Protein AF-J7Q5D9-F1 (afdb_monomer_lite)

Sequence (307 aa):
MQNIAILNLPGPEFLNVFGLVVILVLAAAYLCIRLADRTDRRPPPPVPQNPDAMEVAFLQGGVNQIIRTLIYDLAQRGFVVLAAEDHVIPTEKLPEPGELNALETRLLEAVQAKPKAHALFEDRGLRRWLLERLAPLRAKLAAEALIKPKSVKIWRRRAQIGGTMVIVGLALAKIYVEWTAGAENVAYLIFLTAASVASLFALAYVLTRTHASRRGHAYLDAMRLAYGGRLKEAVGHIGSPGPEARAFRGAALFLIGLYGFAPLKGTTEAMFAEAFSRGSGSDGADCGTSCGGSCGDGGASDGGVRD

Foldseek 3Di:
DPPPVLLVDPPVVNVVVLVVLLVVLLVVLLVLLVVLQPLVVDAFDDQDPQDDLQLLLCQFQRPLSNLLLLLVLCVVVQQWDQDPPQFIAGDPDDDDVPNDDPLSVVSSVVSNVRDRSLVSVVPPPNSVVVCVVCVVSVVVCVVSSFFRDVSSVVSLVVSLVVSLCSSVVSLVSSVVVCVVVVDDPSVVSVVVSVVSSVVSVVSSCVSPSRGTGPSNVSNLVSNCVVCVVVLVVLLVCCPPPDPVVVVCSSVVSSCCSRVNCPSVCPPPCNVSVVSSVCSVDVDDDDDDDDDDDDPPPDDDDDDDDDD

Secondary structure (DSSP, 8-state):
----GGGGS-HHHHHHHHHHHHHHHHHHHHHHHHHH--GGGSPPPPPPSS--HHHHHHHHHHHHHHHHHHHHHHHHTTSEEE-GGGBEEE-S-PPPTTTS-HHHHHHHHHHTT--BTTHHHH-HHHHHHHHHHTHHHHHHHHHTT-BPPHHHHHHHHHHHHHHHHHHHHHHHHHHHHHHHHT-S-HHHHHHHHHHHHHHHHHHHHHHHH-SB-HHHHHHHHHHHHHHHHHHHHHHHHTT--SHHHHHTHHHHHHHHHHHTTGGGTTSTTHHHHHHHHHTTS----S---------------------

Structure (mmCIF, N/CA/C/O backbone):
data_AF-J7Q5D9-F1
#
_entry.id   AF-J7Q5D9-F1
#
loop_
_atom_site.group_PDB
_atom_site.id
_atom_site.type_symbol
_atom_site.label_atom_id
_atom_site.label_alt_id
_atom_site.label_comp_id
_atom_site.label_asym_id
_atom_site.label_entity_id
_atom_site.label_seq_id
_atom_site.pdbx_PDB_ins_code
_atom_site.Cartn_x
_atom_site.Cartn_y
_atom_site.Cartn_z
_atom_site.occupancy
_atom_site.B_iso_or_equiv
_atom_site.auth_seq_id
_atom_site.auth_comp_id
_atom_site.auth_asym_id
_atom_site.auth_atom_id
_atom_site.pdbx_PDB_model_num
ATOM 1 N N . MET A 1 1 ? 34.455 2.629 -34.149 1.00 56.81 1 MET A N 1
ATOM 2 C CA . MET A 1 1 ? 33.354 2.191 -33.263 1.00 56.81 1 MET A CA 1
ATOM 3 C C . MET A 1 1 ? 32.805 0.901 -33.843 1.00 56.81 1 MET A C 1
ATOM 5 O O . MET A 1 1 ? 32.545 0.877 -35.037 1.00 56.81 1 MET A O 1
ATOM 9 N N . GLN A 1 2 ? 32.746 -0.189 -33.073 1.00 60.78 2 GLN A N 1
ATOM 10 C CA . GLN A 1 2 ? 32.178 -1.446 -33.573 1.00 60.78 2 GLN A CA 1
ATOM 11 C C . GLN A 1 2 ? 30.705 -1.212 -33.930 1.00 60.78 2 GLN A C 1
ATOM 13 O O . GLN A 1 2 ? 29.958 -0.674 -33.114 1.00 60.78 2 GLN A O 1
ATOM 18 N N . ASN A 1 3 ? 30.311 -1.581 -35.150 1.00 72.12 3 ASN A N 1
ATOM 19 C CA . ASN A 1 3 ? 28.925 -1.514 -35.602 1.00 72.12 3 ASN A CA 1
ATOM 20 C C . ASN A 1 3 ? 28.092 -2.483 -34.760 1.00 72.12 3 ASN A C 1
ATOM 22 O O . ASN A 1 3 ? 28.084 -3.687 -35.015 1.00 72.12 3 ASN A O 1
ATOM 26 N N . ILE A 1 4 ? 27.411 -1.976 -33.734 1.00 84.06 4 ILE A N 1
ATOM 27 C CA . ILE A 1 4 ? 26.447 -2.777 -32.984 1.00 84.06 4 ILE A CA 1
ATOM 28 C C . ILE A 1 4 ? 25.251 -2.980 -33.917 1.00 84.06 4 ILE A C 1
ATOM 30 O O . ILE A 1 4 ? 24.453 -2.065 -34.107 1.00 84.06 4 ILE A O 1
ATOM 34 N N . ALA A 1 5 ? 25.144 -4.169 -34.519 1.00 87.50 5 ALA A N 1
ATOM 35 C CA . ALA A 1 5 ? 24.165 -4.480 -35.567 1.00 87.50 5 ALA A CA 1
ATOM 36 C C . ALA A 1 5 ? 22.720 -4.097 -35.193 1.00 87.50 5 ALA A C 1
ATOM 38 O O . ALA A 1 5 ? 21.956 -3.651 -36.042 1.00 87.50 5 ALA A O 1
ATOM 39 N N . ILE A 1 6 ? 22.379 -4.183 -33.903 1.00 86.88 6 ILE A N 1
ATOM 40 C CA . ILE A 1 6 ? 21.060 -3.840 -33.356 1.00 86.88 6 ILE A CA 1
ATOM 41 C C . ILE A 1 6 ? 20.681 -2.358 -33.530 1.00 86.88 6 ILE A C 1
ATOM 43 O O . ILE A 1 6 ? 19.503 -2.040 -33.647 1.00 86.88 6 ILE A O 1
ATOM 47 N N . LEU A 1 7 ? 21.657 -1.441 -33.556 1.00 87.62 7 LEU A N 1
ATOM 48 C CA . LEU A 1 7 ? 21.403 0.001 -33.669 1.00 87.62 7 LEU A CA 1
ATOM 49 C C . LEU A 1 7 ? 21.161 0.431 -35.122 1.00 87.62 7 LEU A C 1
ATOM 51 O O . LEU A 1 7 ? 20.481 1.431 -35.359 1.00 87.62 7 LEU A O 1
ATOM 55 N N . ASN A 1 8 ? 21.642 -0.363 -36.082 1.00 87.62 8 ASN A N 1
ATOM 56 C CA . ASN A 1 8 ? 21.512 -0.111 -37.518 1.00 87.62 8 ASN A CA 1
ATOM 57 C C . ASN A 1 8 ? 20.232 -0.707 -38.126 1.00 87.62 8 ASN A C 1
ATOM 59 O O . ASN A 1 8 ? 20.009 -0.567 -39.325 1.00 87.62 8 ASN A O 1
ATOM 63 N N . LEU A 1 9 ? 19.392 -1.362 -37.318 1.00 90.44 9 LEU A N 1
ATOM 64 C CA . LEU A 1 9 ? 18.110 -1.891 -37.775 1.00 90.44 9 LEU A CA 1
ATOM 65 C C . LEU A 1 9 ? 17.178 -0.759 -38.248 1.00 90.44 9 LEU A C 1
ATOM 67 O O . LEU A 1 9 ? 17.178 0.326 -37.640 1.00 90.44 9 LEU A O 1
ATOM 71 N N . PRO A 1 10 ? 16.353 -1.002 -39.284 1.00 89.00 10 PRO A N 1
ATOM 72 C CA . PRO A 1 10 ? 15.320 -0.063 -39.700 1.00 89.00 10 PRO A CA 1
ATOM 73 C C . PRO A 1 10 ? 14.324 0.178 -38.557 1.00 89.00 10 PRO A C 1
ATOM 75 O O . PRO A 1 10 ? 14.129 -0.676 -37.690 1.00 89.00 10 PRO A O 1
ATOM 78 N N . GLY A 1 11 ? 13.688 1.353 -38.554 1.00 87.69 11 GLY A N 1
ATOM 79 C CA . GLY A 1 11 ? 12.840 1.827 -37.451 1.00 87.69 11 GLY A CA 1
ATOM 80 C C . GLY A 1 11 ? 11.861 0.779 -36.894 1.00 87.69 11 GLY A C 1
ATOM 81 O O . GLY A 1 11 ? 11.919 0.499 -35.698 1.00 87.69 11 GLY A O 1
ATOM 82 N N . PRO A 1 12 ? 11.013 0.134 -37.722 1.00 91.31 12 PRO A N 1
ATOM 83 C CA . PRO A 1 12 ? 10.059 -0.873 -37.246 1.00 91.31 12 PRO A CA 1
ATOM 84 C C . PRO A 1 12 ? 10.711 -2.099 -36.591 1.00 91.31 12 PRO A C 1
ATOM 86 O O . PRO A 1 12 ? 10.238 -2.583 -35.564 1.00 91.31 12 PRO A O 1
ATOM 89 N N . GLU A 1 13 ? 11.818 -2.591 -37.148 1.00 94.00 13 GLU A N 1
ATOM 90 C CA . GLU A 1 13 ? 12.540 -3.737 -36.588 1.00 94.00 13 GLU A CA 1
ATOM 91 C C . GLU A 1 13 ? 13.202 -3.375 -35.258 1.00 94.00 13 GLU A C 1
ATOM 93 O O . GLU A 1 13 ? 13.097 -4.130 -34.289 1.00 94.00 13 GLU A O 1
ATOM 98 N N . PHE A 1 14 ? 13.810 -2.187 -35.172 1.00 93.44 14 PHE A N 1
ATOM 99 C CA . PHE A 1 14 ? 14.349 -1.676 -33.915 1.00 93.44 14 PHE A CA 1
ATOM 100 C C . PHE A 1 14 ? 13.259 -1.558 -32.845 1.00 93.44 14 PHE A C 1
ATOM 102 O O . PHE A 1 14 ? 13.485 -1.941 -31.701 1.00 93.44 14 PHE A O 1
ATOM 109 N N . LEU A 1 15 ? 12.069 -1.069 -33.202 1.00 93.75 15 LEU A N 1
ATOM 110 C CA . LEU A 1 15 ? 10.949 -0.940 -32.270 1.00 93.75 15 LEU A CA 1
ATOM 111 C C . LEU A 1 15 ? 10.487 -2.293 -31.717 1.00 93.75 15 LEU A C 1
ATOM 113 O O . LEU A 1 15 ? 10.214 -2.388 -30.521 1.00 93.75 15 LEU A O 1
ATOM 117 N N . ASN A 1 16 ? 10.459 -3.345 -32.539 1.00 95.44 16 ASN A N 1
ATOM 118 C CA . ASN A 1 16 ? 10.154 -4.702 -32.071 1.00 95.44 16 ASN A CA 1
ATOM 119 C C . ASN A 1 16 ? 11.192 -5.190 -31.054 1.00 95.44 16 ASN A C 1
ATOM 121 O O . ASN A 1 16 ? 10.843 -5.725 -30.000 1.00 95.44 16 ASN A O 1
ATOM 125 N N . VAL A 1 17 ? 12.474 -4.960 -31.343 1.00 96.19 17 VAL A N 1
ATOM 126 C CA . VAL A 1 17 ? 13.574 -5.314 -30.442 1.00 96.19 17 VAL A CA 1
ATOM 127 C C . VAL A 1 17 ? 13.515 -4.499 -29.147 1.00 96.19 17 VAL A C 1
ATOM 129 O O . VAL A 1 17 ? 13.640 -5.060 -28.060 1.00 96.19 17 VAL A O 1
ATOM 132 N N . PHE A 1 18 ? 13.262 -3.195 -29.238 1.00 96.25 18 PHE A N 1
ATOM 133 C CA . PHE A 1 18 ? 13.082 -2.314 -28.088 1.00 96.25 18 PHE A CA 1
ATOM 134 C C . PHE A 1 18 ? 11.901 -2.763 -27.220 1.00 96.25 18 PHE A C 1
ATOM 136 O O . PHE A 1 18 ? 12.048 -2.898 -26.007 1.00 96.25 18 PHE A O 1
ATOM 143 N N . GLY A 1 19 ? 10.756 -3.072 -27.833 1.00 97.50 19 GLY A N 1
ATOM 144 C CA . GLY A 1 19 ? 9.583 -3.606 -27.144 1.00 97.50 19 GLY A CA 1
ATOM 145 C C . GLY A 1 19 ? 9.883 -4.917 -26.416 1.00 97.50 19 GLY A C 1
ATOM 146 O O . GLY A 1 19 ? 9.534 -5.062 -25.244 1.00 97.50 19 GLY A O 1
ATOM 147 N N . LEU A 1 20 ? 10.607 -5.841 -27.057 1.00 98.00 20 LEU A N 1
ATOM 148 C CA . LEU A 1 20 ? 11.058 -7.079 -26.419 1.00 98.00 20 LEU A CA 1
ATOM 149 C C . LEU A 1 20 ? 11.969 -6.798 -25.215 1.00 98.00 20 LEU A C 1
ATOM 151 O O . LEU A 1 20 ? 11.773 -7.385 -24.151 1.00 98.00 20 LEU A O 1
ATOM 155 N N . VAL A 1 21 ? 12.925 -5.873 -25.344 1.00 98.12 21 VAL A N 1
ATOM 156 C CA . VAL A 1 21 ? 13.798 -5.457 -24.234 1.00 98.12 21 VAL A CA 1
ATOM 157 C C . VAL A 1 21 ? 12.978 -4.877 -23.083 1.00 98.12 21 VAL A C 1
ATOM 159 O O . VAL A 1 21 ? 13.200 -5.257 -21.935 1.00 98.12 21 VAL A O 1
ATOM 162 N N . VAL A 1 22 ? 11.995 -4.016 -23.360 1.00 98.25 22 VAL A N 1
ATOM 163 C CA . VAL A 1 22 ? 11.094 -3.463 -22.336 1.00 98.25 22 VAL A CA 1
ATOM 164 C C . VAL A 1 22 ? 10.330 -4.580 -21.623 1.00 98.25 22 VAL A C 1
ATOM 166 O O . VAL A 1 22 ? 10.314 -4.607 -20.392 1.00 98.25 22 VAL A O 1
ATOM 169 N N . ILE A 1 23 ? 9.753 -5.536 -22.358 1.00 98.44 23 ILE A N 1
ATOM 170 C CA . ILE A 1 23 ? 9.045 -6.689 -21.776 1.00 98.44 23 ILE A CA 1
ATOM 171 C C . ILE A 1 23 ? 9.979 -7.492 -20.864 1.00 98.44 23 ILE A C 1
ATOM 173 O O . ILE A 1 23 ? 9.608 -7.809 -19.732 1.00 98.44 23 ILE A O 1
ATOM 177 N N . LEU A 1 24 ? 11.202 -7.781 -21.315 1.00 98.44 24 LEU A N 1
ATOM 178 C CA . LEU A 1 24 ? 12.195 -8.509 -20.523 1.00 98.44 24 LEU A CA 1
ATOM 179 C C . LEU A 1 24 ? 12.605 -7.736 -19.263 1.00 98.44 24 LEU A C 1
ATOM 181 O O . LEU A 1 24 ? 12.701 -8.332 -18.191 1.00 98.44 24 LEU A O 1
ATOM 185 N N . VAL A 1 25 ? 12.790 -6.416 -19.355 1.00 98.44 25 VAL A N 1
ATOM 186 C CA . VAL A 1 25 ? 13.099 -5.553 -18.203 1.00 98.44 25 VAL A CA 1
ATOM 187 C C . VAL A 1 25 ? 11.949 -5.551 -17.195 1.00 98.44 25 VAL A C 1
ATOM 189 O O . VAL A 1 25 ? 12.190 -5.707 -15.997 1.00 98.44 25 VAL A O 1
ATOM 192 N N . LEU A 1 26 ? 10.700 -5.423 -17.652 1.00 98.31 26 LEU A N 1
ATOM 193 C CA . LEU A 1 26 ? 9.520 -5.470 -16.786 1.00 98.31 26 LEU A CA 1
ATOM 194 C C . LEU A 1 26 ? 9.365 -6.846 -16.121 1.00 98.31 26 LEU A C 1
ATOM 196 O O . LEU A 1 26 ? 9.136 -6.917 -14.911 1.00 98.31 26 LEU A O 1
ATOM 200 N N . ALA A 1 27 ? 9.549 -7.933 -16.874 1.00 98.12 27 ALA A N 1
ATOM 201 C CA . ALA A 1 27 ? 9.495 -9.299 -16.359 1.00 98.12 27 ALA A CA 1
ATOM 202 C C . ALA A 1 27 ? 10.606 -9.569 -15.331 1.00 98.12 27 ALA A C 1
ATOM 204 O O . ALA A 1 27 ? 10.341 -10.124 -14.262 1.00 98.12 27 ALA A O 1
ATOM 205 N N . ALA A 1 28 ? 11.834 -9.119 -15.604 1.00 97.81 28 ALA A N 1
ATOM 206 C CA . ALA A 1 28 ? 12.953 -9.220 -14.675 1.00 97.81 28 ALA A CA 1
ATOM 207 C C . ALA A 1 28 ? 12.700 -8.398 -13.404 1.00 97.81 28 ALA A C 1
ATOM 209 O O . ALA A 1 28 ? 12.876 -8.912 -12.301 1.00 97.81 28 ALA A O 1
ATOM 210 N N . ALA A 1 29 ? 12.217 -7.157 -13.525 1.00 97.06 29 ALA A N 1
ATOM 211 C CA . ALA A 1 29 ? 11.867 -6.323 -12.378 1.00 97.06 29 ALA A CA 1
ATOM 212 C C . ALA A 1 29 ? 10.766 -6.969 -11.522 1.00 97.06 29 ALA A C 1
ATOM 214 O O . ALA A 1 29 ? 10.905 -7.049 -10.297 1.00 97.06 29 ALA A O 1
ATOM 215 N N . TYR A 1 30 ? 9.713 -7.488 -12.161 1.00 96.44 30 TYR A N 1
ATOM 216 C CA . TYR A 1 30 ? 8.657 -8.252 -11.502 1.00 96.44 30 TYR A CA 1
ATOM 217 C C . TYR A 1 30 ? 9.236 -9.448 -10.742 1.00 96.44 30 TYR A C 1
ATOM 219 O O . TYR A 1 30 ? 8.984 -9.589 -9.544 1.00 96.44 30 TYR A O 1
ATOM 227 N N . LEU A 1 31 ? 10.049 -10.276 -11.405 1.00 96.25 31 LEU A N 1
ATOM 228 C CA . LEU A 1 31 ? 10.626 -11.484 -10.824 1.00 96.25 31 LEU A CA 1
ATOM 229 C C . LEU A 1 31 ? 11.591 -11.158 -9.677 1.00 96.25 31 LEU A C 1
ATOM 231 O O . LEU A 1 31 ? 11.502 -11.773 -8.618 1.00 96.25 31 LEU A O 1
ATOM 235 N N . CYS A 1 32 ? 12.459 -10.157 -9.823 1.00 95.56 32 CYS A N 1
ATOM 236 C CA . CYS A 1 32 ? 13.372 -9.724 -8.766 1.00 95.56 32 CYS A CA 1
ATOM 237 C C . CYS A 1 32 ? 12.618 -9.240 -7.520 1.00 95.56 32 CYS A C 1
ATOM 239 O O . CYS A 1 32 ? 12.953 -9.646 -6.407 1.00 95.56 32 CYS A O 1
ATOM 241 N N . ILE A 1 33 ? 11.575 -8.418 -7.684 1.00 93.31 33 ILE A N 1
ATOM 242 C CA . ILE A 1 33 ? 10.748 -7.945 -6.561 1.00 93.31 33 ILE A CA 1
ATOM 243 C C . ILE A 1 33 ? 9.983 -9.122 -5.930 1.00 93.31 33 ILE A C 1
ATOM 245 O O . ILE A 1 33 ? 9.929 -9.243 -4.706 1.00 93.31 33 ILE A O 1
ATOM 249 N N . ARG A 1 34 ? 9.443 -10.023 -6.761 1.00 91.75 34 ARG A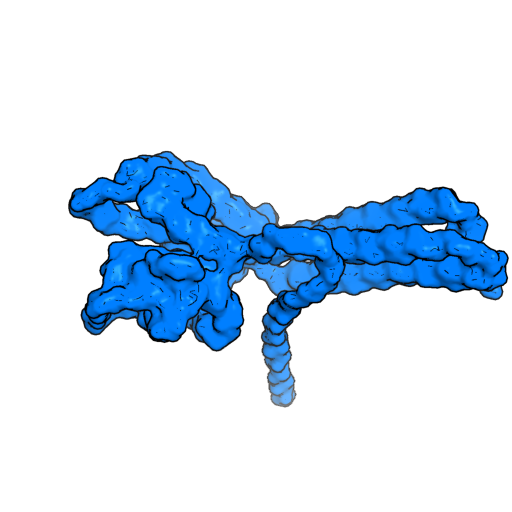 N 1
ATOM 250 C CA . ARG A 1 34 ? 8.721 -11.246 -6.370 1.00 91.75 34 ARG A CA 1
ATOM 251 C C . ARG A 1 34 ? 9.601 -12.220 -5.587 1.00 91.75 34 ARG A C 1
ATOM 253 O O . ARG A 1 34 ? 9.111 -12.801 -4.628 1.00 91.75 34 ARG A O 1
ATOM 260 N N . LEU A 1 35 ? 10.853 -12.422 -5.990 1.00 92.62 35 LEU A N 1
ATOM 261 C CA . LEU A 1 35 ? 11.794 -13.353 -5.356 1.00 92.62 35 LEU A CA 1
ATOM 262 C C . LEU A 1 35 ? 12.501 -12.754 -4.134 1.00 92.62 35 LEU A C 1
ATOM 264 O O . LEU A 1 35 ? 13.026 -13.501 -3.303 1.00 92.62 35 LEU A O 1
ATOM 268 N N . ALA A 1 36 ? 12.526 -11.424 -4.012 1.00 92.69 36 ALA A N 1
ATOM 269 C CA . ALA A 1 36 ? 13.036 -10.741 -2.826 1.00 92.69 36 ALA A CA 1
ATOM 270 C C . ALA A 1 36 ? 12.137 -10.957 -1.597 1.00 92.69 36 ALA A C 1
ATOM 272 O O . ALA A 1 36 ? 12.634 -10.941 -0.468 1.00 92.69 36 ALA A O 1
ATOM 273 N N . ASP A 1 37 ? 10.837 -11.185 -1.804 1.00 91.31 37 ASP A N 1
ATOM 274 C CA . ASP A 1 37 ? 9.901 -11.568 -0.748 1.00 91.31 37 ASP A CA 1
ATOM 275 C C . ASP A 1 37 ? 9.848 -13.097 -0.604 1.00 91.31 37 ASP A C 1
ATOM 277 O O . ASP A 1 37 ? 9.067 -13.773 -1.267 1.00 91.31 37 ASP A O 1
ATOM 281 N N . ARG A 1 38 ? 10.706 -13.644 0.267 1.00 90.31 38 ARG A N 1
ATOM 282 C CA . ARG A 1 38 ? 10.775 -15.087 0.585 1.00 90.31 38 ARG A CA 1
ATOM 283 C C . ARG A 1 38 ? 9.914 -15.487 1.787 1.00 90.31 38 ARG A C 1
ATOM 285 O O . ARG A 1 38 ? 10.145 -16.539 2.385 1.00 90.31 38 ARG A O 1
ATOM 292 N N . THR A 1 39 ? 8.987 -14.626 2.208 1.00 90.00 39 THR A N 1
ATOM 293 C CA . THR A 1 39 ? 8.159 -14.879 3.400 1.00 90.00 39 THR A CA 1
ATOM 294 C C . THR A 1 39 ? 7.145 -16.006 3.192 1.00 90.00 39 THR A C 1
ATOM 296 O O . THR A 1 39 ? 6.712 -16.615 4.165 1.00 90.00 39 THR A O 1
ATOM 299 N N . ASP A 1 40 ? 6.843 -16.346 1.938 1.00 88.12 40 ASP A N 1
ATOM 300 C CA . ASP A 1 40 ? 5.958 -17.443 1.526 1.00 88.12 40 ASP A CA 1
ATOM 301 C C . ASP A 1 40 ? 6.494 -18.850 1.838 1.00 88.12 40 ASP A C 1
ATOM 303 O O . ASP A 1 40 ? 5.733 -19.812 1.828 1.00 88.12 40 ASP A O 1
ATOM 307 N N . ARG A 1 41 ? 7.782 -18.991 2.169 1.00 88.88 41 ARG A N 1
ATOM 308 C CA . ARG A 1 41 ? 8.389 -20.291 2.511 1.00 88.88 41 ARG A CA 1
ATOM 309 C C . ARG A 1 41 ? 7.945 -20.857 3.859 1.00 88.88 41 ARG A C 1
ATOM 311 O O . ARG A 1 41 ? 8.269 -22.000 4.166 1.00 88.88 41 ARG A O 1
ATOM 318 N N . ARG A 1 42 ? 7.278 -20.057 4.694 1.00 89.75 42 ARG A N 1
ATOM 319 C CA . ARG A 1 42 ? 6.750 -20.486 5.993 1.00 89.75 42 ARG A CA 1
ATOM 320 C C . ARG A 1 42 ? 5.225 -20.468 5.941 1.00 89.75 42 ARG A C 1
ATOM 322 O O . ARG A 1 42 ? 4.674 -19.500 5.415 1.00 89.75 42 ARG A O 1
ATOM 329 N N . PRO A 1 43 ? 4.540 -21.466 6.526 1.00 91.94 43 PRO A N 1
ATOM 330 C CA . PRO A 1 43 ? 3.088 -21.431 6.612 1.00 91.94 43 PRO A CA 1
ATOM 331 C C . PRO A 1 43 ? 2.627 -20.173 7.371 1.00 91.94 43 PRO A C 1
ATOM 333 O O . PRO A 1 43 ? 3.346 -19.681 8.260 1.00 91.94 43 PRO A O 1
ATOM 336 N N . PRO A 1 44 ? 1.461 -19.606 7.019 1.00 91.75 44 PRO A N 1
ATOM 337 C CA . PRO A 1 44 ? 0.893 -18.498 7.775 1.00 91.75 44 PRO A CA 1
ATOM 338 C C . PRO A 1 44 ? 0.689 -18.922 9.240 1.00 91.75 44 PRO A C 1
ATOM 340 O O . PRO A 1 44 ? 0.442 -20.101 9.505 1.00 91.75 44 PRO A O 1
ATOM 343 N N . PRO A 1 45 ? 0.858 -18.002 10.206 1.00 92.88 45 PRO A N 1
ATOM 344 C CA . PRO A 1 45 ? 0.552 -18.302 11.599 1.00 92.88 45 PRO A CA 1
ATOM 345 C C . PRO A 1 45 ? -0.937 -18.664 11.757 1.00 92.88 45 PRO A C 1
ATOM 347 O O . PRO A 1 45 ? -1.760 -18.243 10.936 1.00 92.88 45 PRO A O 1
ATOM 350 N N . PRO A 1 46 ? -1.293 -19.453 12.787 1.00 94.38 46 PRO A N 1
ATOM 351 C CA . PRO A 1 46 ? -2.684 -19.788 13.057 1.00 94.38 46 PRO A CA 1
ATOM 352 C C . PRO A 1 46 ? -3.489 -18.520 13.353 1.00 94.38 46 PRO A C 1
ATOM 354 O O . PRO A 1 46 ? -2.980 -17.569 13.945 1.00 94.38 46 PRO A O 1
ATOM 357 N N . VAL A 1 47 ? -4.757 -18.517 12.945 1.00 93.88 47 VAL A N 1
ATOM 358 C CA . VAL A 1 47 ? -5.666 -17.398 13.206 1.00 93.88 47 VAL A CA 1
ATOM 359 C C . VAL A 1 47 ? -5.920 -17.310 14.719 1.00 93.88 47 VAL A C 1
ATOM 361 O O . VAL A 1 47 ? -6.420 -18.280 15.295 1.00 93.88 47 VAL A O 1
ATOM 364 N N . PRO A 1 48 ? -5.584 -16.190 15.387 1.00 91.81 48 PRO A N 1
ATOM 365 C CA . PRO A 1 48 ? -5.837 -16.033 16.815 1.00 91.81 48 PRO A CA 1
ATOM 366 C C . PRO A 1 48 ? -7.341 -15.956 17.065 1.00 91.81 48 PRO A C 1
ATOM 368 O O . PRO A 1 48 ? -8.058 -15.401 16.239 1.00 91.81 48 PRO A O 1
ATOM 371 N N . GLN A 1 49 ? -7.812 -16.456 18.212 1.00 88.38 49 GLN A N 1
ATOM 372 C CA . GLN A 1 49 ? -9.231 -16.383 18.605 1.00 88.38 49 GLN A CA 1
ATOM 373 C C . GLN A 1 49 ? -9.698 -14.951 18.910 1.00 88.38 49 GLN A C 1
ATOM 375 O O . GLN A 1 49 ? -10.864 -14.628 18.707 1.00 88.38 49 GLN A O 1
ATOM 380 N N . ASN A 1 50 ? -8.778 -14.104 19.380 1.00 88.25 50 ASN A N 1
ATOM 381 C CA . ASN A 1 50 ? -9.013 -12.697 19.694 1.00 88.25 50 ASN A CA 1
ATOM 382 C C . ASN A 1 50 ? -7.969 -11.845 18.958 1.00 88.25 50 ASN A C 1
ATOM 384 O O . ASN A 1 50 ? -6.923 -11.533 19.531 1.00 88.25 50 ASN A O 1
ATOM 388 N N . PRO A 1 51 ? -8.184 -11.547 17.665 1.00 88.75 51 PRO A N 1
ATOM 389 C CA . PRO A 1 51 ? -7.262 -10.729 16.895 1.00 88.75 51 PRO A CA 1
ATOM 390 C C . PRO A 1 51 ? -7.277 -9.283 17.398 1.00 88.75 51 PRO A C 1
ATOM 392 O O . PRO A 1 51 ? -8.337 -8.704 17.631 1.00 88.75 51 PRO A O 1
ATOM 395 N N . ASP A 1 52 ? -6.096 -8.684 17.514 1.00 92.38 52 ASP A N 1
ATOM 396 C CA . ASP A 1 52 ? -5.963 -7.255 17.789 1.00 92.38 52 ASP A CA 1
ATOM 397 C C . ASP A 1 52 ? -6.276 -6.451 16.515 1.00 92.38 52 ASP A C 1
ATOM 399 O O . ASP A 1 52 ? -5.615 -6.604 15.482 1.00 92.38 52 ASP A O 1
ATOM 403 N N . ALA A 1 53 ? -7.282 -5.576 16.580 1.00 92.19 53 ALA A N 1
ATOM 404 C CA . ALA A 1 53 ? -7.691 -4.732 15.460 1.00 92.19 53 ALA A CA 1
ATOM 405 C C . ALA A 1 53 ? -6.550 -3.831 14.952 1.00 92.19 53 ALA A C 1
ATOM 407 O O . ALA A 1 53 ? -6.444 -3.598 13.746 1.00 92.19 53 ALA A O 1
ATOM 408 N N . MET A 1 54 ? -5.660 -3.374 15.839 1.00 94.00 54 MET A N 1
ATOM 409 C CA . MET A 1 54 ? -4.530 -2.513 15.477 1.00 94.00 54 MET A CA 1
ATOM 410 C C . MET A 1 54 ? -3.467 -3.274 14.685 1.00 94.00 54 MET A C 1
ATOM 412 O O . MET A 1 54 ? -2.912 -2.743 13.720 1.00 94.00 54 MET A O 1
ATOM 416 N N . GLU A 1 55 ? -3.213 -4.533 15.050 1.00 95.00 55 GLU A N 1
ATOM 417 C CA . GLU A 1 55 ? -2.308 -5.428 14.325 1.00 95.00 55 GLU A CA 1
ATOM 418 C C . GLU A 1 55 ? -2.801 -5.652 12.889 1.00 95.00 55 GLU A C 1
ATOM 420 O O . GLU A 1 55 ? -2.053 -5.489 11.919 1.00 95.00 55 GLU A O 1
ATOM 425 N N . VAL A 1 56 ? -4.092 -5.954 12.757 1.00 95.25 56 VAL A N 1
ATOM 426 C CA . VAL A 1 56 ? -4.745 -6.246 11.478 1.00 95.25 56 VAL A CA 1
ATOM 427 C C . VAL A 1 56 ? -4.767 -4.998 10.593 1.00 95.25 56 VAL A C 1
ATOM 429 O O . VAL A 1 56 ? -4.344 -5.061 9.436 1.00 95.25 56 VAL A O 1
ATOM 432 N N . ALA A 1 57 ? -5.148 -3.844 11.155 1.00 94.75 57 ALA A N 1
ATOM 433 C CA . ALA A 1 57 ? -5.116 -2.560 10.462 1.00 94.75 57 ALA A CA 1
ATOM 434 C C . ALA A 1 57 ? -3.699 -2.224 9.965 1.00 94.75 57 ALA A C 1
ATOM 436 O O . ALA A 1 57 ? -3.506 -1.857 8.800 1.00 94.75 57 ALA A O 1
ATOM 437 N N . PHE A 1 58 ? -2.677 -2.414 10.808 1.00 95.69 58 PHE A N 1
ATOM 438 C CA . PHE A 1 58 ? -1.289 -2.158 10.423 1.00 95.69 58 PHE A CA 1
ATOM 439 C C . PHE A 1 58 ? -0.813 -3.061 9.279 1.00 95.69 58 PHE A C 1
ATOM 441 O O . PHE A 1 58 ? -0.088 -2.611 8.387 1.00 95.69 58 PHE A O 1
ATOM 448 N N . LEU A 1 59 ? -1.209 -4.335 9.273 1.00 94.75 59 LEU A N 1
ATOM 449 C CA . LEU A 1 59 ? -0.881 -5.250 8.181 1.00 94.75 59 LEU A CA 1
ATOM 450 C C . LEU A 1 59 ? -1.589 -4.859 6.881 1.00 94.75 59 LEU A C 1
ATOM 452 O O . LEU A 1 59 ? -0.955 -4.851 5.821 1.00 94.75 59 LEU A O 1
ATOM 456 N N . GLN A 1 60 ? -2.869 -4.490 6.959 1.00 93.94 60 GLN A N 1
ATOM 457 C CA . GLN A 1 60 ? -3.675 -4.147 5.792 1.00 93.94 60 GLN A CA 1
ATOM 458 C C . GLN A 1 60 ? -3.156 -2.887 5.078 1.00 93.94 60 GLN A C 1
ATOM 460 O O . GLN A 1 60 ? -2.992 -2.894 3.855 1.00 93.94 60 GLN A O 1
ATOM 465 N N . GLY A 1 61 ? -2.874 -1.810 5.816 1.00 92.00 61 GLY A N 1
ATOM 466 C CA . GLY A 1 61 ? -2.523 -0.517 5.212 1.00 92.00 61 GLY A CA 1
ATOM 467 C C . GLY A 1 61 ? -1.550 0.343 6.015 1.00 92.00 61 GLY A C 1
ATOM 468 O O . GLY A 1 61 ? -1.417 1.536 5.739 1.00 92.00 61 GLY A O 1
ATOM 469 N N . GLY A 1 62 ? -0.852 -0.240 6.991 1.00 94.69 62 GLY A N 1
ATOM 470 C CA . GLY A 1 62 ? 0.109 0.468 7.831 1.00 94.69 62 GLY A CA 1
ATOM 471 C C . GLY A 1 62 ? -0.550 1.552 8.682 1.00 94.69 62 GLY A C 1
ATOM 472 O O . GLY A 1 62 ? -1.669 1.407 9.168 1.00 94.69 62 GLY A O 1
ATOM 473 N N . VAL A 1 63 ? 0.156 2.669 8.845 1.00 95.50 63 VAL A N 1
ATOM 474 C CA . VAL A 1 63 ? -0.279 3.795 9.690 1.00 95.50 63 VAL A CA 1
ATOM 475 C C . VAL A 1 63 ? -1.571 4.427 9.184 1.00 95.50 63 VAL A C 1
ATOM 477 O O . VAL A 1 63 ? -2.426 4.779 9.986 1.00 95.50 63 VAL A O 1
ATOM 480 N N . ASN A 1 64 ? -1.753 4.532 7.865 1.00 94.19 64 ASN A N 1
ATOM 481 C CA . ASN A 1 64 ? -2.952 5.153 7.299 1.00 94.19 64 ASN A CA 1
ATOM 482 C C . ASN A 1 64 ? -4.210 4.369 7.684 1.00 94.19 64 ASN A C 1
ATOM 484 O O . ASN A 1 64 ? -5.238 4.958 8.002 1.00 94.19 64 ASN A O 1
ATOM 488 N N . GLN A 1 65 ? -4.121 3.039 7.696 1.00 94.25 65 GLN A N 1
ATOM 489 C CA . GLN A 1 65 ? -5.244 2.202 8.094 1.00 94.25 65 GLN A CA 1
ATOM 490 C C . GLN A 1 65 ? -5.491 2.236 9.604 1.00 94.25 65 GLN A C 1
ATOM 492 O O . GLN A 1 65 ? -6.643 2.196 10.027 1.00 94.25 65 GLN A O 1
ATOM 497 N N . ILE A 1 66 ? -4.443 2.392 10.414 1.00 95.56 66 ILE A N 1
ATOM 498 C CA . ILE A 1 66 ? -4.602 2.664 11.845 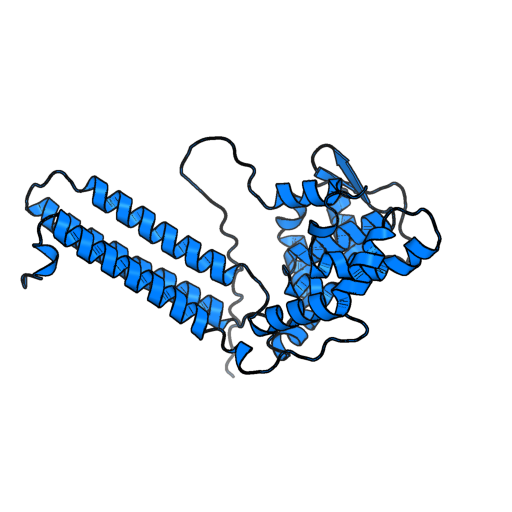1.00 95.56 66 ILE A CA 1
ATOM 499 C C . ILE A 1 66 ? -5.333 3.985 12.071 1.00 95.56 66 ILE A C 1
ATOM 501 O O . ILE A 1 66 ? -6.307 3.995 12.810 1.00 95.56 66 ILE A O 1
ATOM 505 N N . ILE A 1 67 ? -4.921 5.072 11.411 1.00 95.69 67 ILE A N 1
ATOM 506 C CA . ILE A 1 67 ? -5.590 6.377 11.536 1.00 95.69 67 ILE A CA 1
ATOM 507 C C . ILE A 1 67 ? -7.077 6.229 11.201 1.00 95.69 67 ILE A C 1
ATOM 509 O O . ILE A 1 67 ? -7.922 6.638 11.984 1.00 95.69 67 ILE A O 1
ATOM 513 N N . ARG A 1 68 ? -7.410 5.561 10.092 1.00 94.56 68 ARG A N 1
ATOM 514 C CA . ARG A 1 68 ? -8.803 5.272 9.708 1.00 94.56 68 ARG A CA 1
ATOM 515 C C . ARG A 1 68 ? -9.574 4.507 10.782 1.00 94.56 68 ARG A C 1
ATOM 517 O O . ARG A 1 68 ? -10.704 4.868 11.092 1.00 94.56 68 ARG A O 1
ATOM 524 N N . THR A 1 69 ? -8.956 3.468 11.337 1.00 93.94 69 THR A N 1
ATOM 525 C CA . THR A 1 69 ? -9.565 2.621 12.372 1.00 93.94 69 THR A CA 1
ATOM 526 C C . THR A 1 69 ? -9.804 3.419 13.654 1.00 93.94 69 THR A C 1
ATOM 528 O O . THR A 1 69 ? -10.892 3.356 14.210 1.00 93.94 69 THR A O 1
ATOM 531 N N . LEU A 1 70 ? -8.832 4.235 14.073 1.00 95.31 70 LEU A N 1
ATOM 532 C CA . LEU A 1 70 ? -8.933 5.085 15.259 1.00 95.31 70 LEU A CA 1
ATOM 533 C C . LEU A 1 70 ? -9.948 6.226 15.086 1.00 95.31 70 LEU A C 1
ATOM 535 O O . LEU A 1 70 ? -10.698 6.500 16.015 1.00 95.31 70 LEU A O 1
ATOM 539 N N . ILE A 1 71 ? -10.018 6.878 13.916 1.00 95.06 71 ILE A N 1
ATOM 540 C CA . ILE A 1 71 ? -11.042 7.908 13.655 1.00 95.06 71 ILE A CA 1
ATOM 541 C C . ILE A 1 71 ? -12.435 7.288 13.735 1.00 95.06 71 ILE A C 1
ATOM 543 O O . ILE A 1 71 ? -13.330 7.870 14.339 1.00 95.06 71 ILE A O 1
ATOM 547 N N . TYR A 1 72 ? -12.617 6.104 13.147 1.00 93.31 72 TYR A N 1
ATOM 548 C CA . TYR A 1 72 ? -13.894 5.407 13.225 1.00 93.31 72 TYR A CA 1
ATOM 549 C C . TYR A 1 72 ? -14.250 5.022 14.666 1.00 93.31 72 TYR A C 1
ATOM 551 O O . TYR A 1 72 ? -15.392 5.190 15.077 1.00 93.31 72 TYR A O 1
ATOM 559 N N . ASP A 1 73 ? -13.281 4.555 15.454 1.00 92.94 73 ASP A N 1
ATOM 560 C CA . ASP A 1 73 ? -13.485 4.263 16.876 1.00 92.94 73 ASP A CA 1
ATOM 561 C C . ASP A 1 73 ? -13.929 5.505 17.659 1.00 92.94 73 ASP A C 1
ATOM 563 O O . ASP A 1 73 ? -14.946 5.491 18.355 1.00 92.94 73 ASP A O 1
ATOM 567 N N . LEU A 1 74 ? -13.219 6.623 17.472 1.00 94.50 74 LEU A N 1
ATOM 568 C CA . LEU A 1 74 ? -13.580 7.912 18.059 1.00 94.50 74 LEU A CA 1
ATOM 569 C C . LEU A 1 74 ? -14.989 8.347 17.630 1.00 94.50 74 LEU A C 1
ATOM 571 O O . LEU A 1 74 ? -15.736 8.880 18.452 1.00 94.50 74 LEU A O 1
ATOM 575 N N . ALA A 1 75 ? -15.375 8.091 16.378 1.00 93.00 75 ALA A N 1
ATOM 576 C CA . ALA A 1 75 ? -16.702 8.425 15.873 1.00 93.00 75 ALA A CA 1
ATOM 577 C C . ALA A 1 75 ? -17.797 7.577 16.527 1.00 93.00 75 ALA A C 1
ATOM 579 O O . ALA A 1 75 ? -18.790 8.110 17.016 1.00 93.00 75 ALA A O 1
ATOM 580 N N . GLN A 1 76 ? -17.581 6.266 16.639 1.00 90.00 76 GLN A N 1
ATOM 581 C CA . GLN A 1 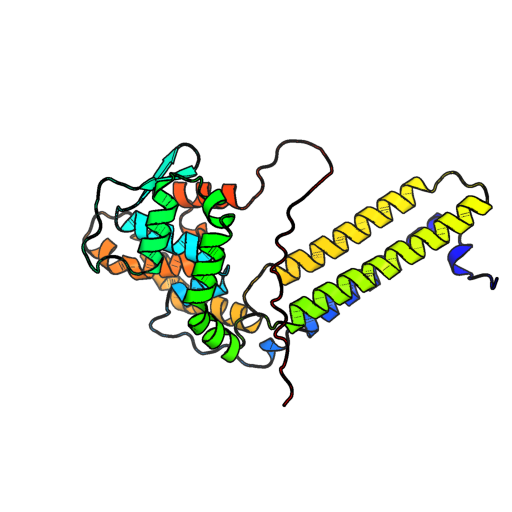76 ? -18.508 5.340 17.298 1.00 90.00 76 GLN A CA 1
ATOM 582 C C . GLN A 1 76 ? -18.673 5.622 18.799 1.00 90.00 76 GLN A C 1
ATOM 584 O O . GLN A 1 76 ? -19.720 5.337 19.390 1.00 90.00 76 GLN A O 1
ATOM 589 N N . ARG A 1 77 ? -17.647 6.190 19.442 1.00 91.12 77 ARG A N 1
ATOM 590 C CA . ARG A 1 77 ? -17.712 6.661 20.836 1.00 91.12 77 ARG A CA 1
ATOM 591 C C . ARG A 1 77 ? -18.299 8.072 20.972 1.00 91.12 77 ARG A C 1
ATOM 593 O O . ARG A 1 77 ? -18.504 8.522 22.104 1.00 91.12 77 ARG A O 1
ATOM 600 N N . GLY A 1 78 ? -18.596 8.728 19.850 1.00 93.31 78 GLY A N 1
ATOM 601 C CA . GLY A 1 78 ? -19.199 10.053 19.784 1.00 93.31 78 GLY A CA 1
ATOM 602 C C . GLY A 1 78 ? -18.249 11.176 20.183 1.00 93.31 78 GLY A C 1
ATOM 603 O O . GLY A 1 78 ? -18.721 12.128 20.782 1.00 93.31 78 GLY A O 1
ATOM 604 N N . PHE A 1 79 ? -16.942 11.037 19.921 1.00 96.00 79 PHE A N 1
ATOM 605 C CA . PHE A 1 79 ? -15.932 12.088 20.136 1.00 96.00 79 PHE A CA 1
ATOM 606 C C . PHE A 1 79 ? -15.647 12.917 18.891 1.00 96.00 79 PHE A C 1
ATOM 608 O O . PHE A 1 79 ? -15.205 14.063 18.980 1.00 96.00 79 PHE A O 1
ATOM 615 N N . VAL A 1 80 ? -15.855 12.320 17.722 1.00 96.44 80 VAL A N 1
ATOM 616 C CA . VAL A 1 80 ? -15.696 12.988 16.436 1.00 96.44 80 VAL A CA 1
ATOM 617 C C . VAL A 1 80 ? -16.910 12.694 15.575 1.00 96.44 80 VAL A C 1
ATOM 619 O O . VAL A 1 80 ? -17.525 11.636 15.683 1.00 96.44 80 VAL A O 1
ATOM 622 N N . VAL A 1 81 ? -17.252 13.628 14.705 1.00 95.44 81 VAL A N 1
ATOM 623 C CA . VAL A 1 81 ? -18.267 13.433 13.677 1.00 95.44 81 VAL A CA 1
ATOM 624 C C . VAL A 1 81 ? -17.687 13.856 12.339 1.00 95.44 81 VAL A C 1
ATOM 626 O O . VAL A 1 81 ? -16.828 14.739 12.255 1.00 95.44 81 VAL A O 1
ATOM 629 N N . LEU A 1 82 ? -18.122 13.175 11.288 1.00 93.50 82 LEU A N 1
ATOM 630 C CA . LEU A 1 82 ? -17.783 13.540 9.929 1.00 93.50 82 LEU A CA 1
ATOM 631 C C . LEU A 1 82 ? -18.756 14.635 9.476 1.00 93.50 82 LEU A C 1
ATOM 633 O O . LEU A 1 82 ? -19.966 14.420 9.426 1.00 93.50 82 LEU A O 1
ATOM 637 N N . ALA A 1 83 ? -18.229 15.826 9.226 1.00 93.00 83 ALA A N 1
ATOM 638 C CA . ALA A 1 83 ? -18.982 16.963 8.721 1.00 93.00 83 ALA A CA 1
ATOM 639 C C . ALA A 1 83 ? -19.012 16.967 7.184 1.00 93.00 83 ALA A C 1
ATOM 641 O O . ALA A 1 83 ? -18.424 16.107 6.524 1.00 93.00 83 ALA A O 1
ATOM 642 N N . ALA A 1 84 ? -19.688 17.965 6.610 1.00 88.00 84 ALA A N 1
ATOM 643 C CA . ALA A 1 84 ? -19.655 18.211 5.173 1.00 88.00 84 ALA A CA 1
ATOM 644 C C . ALA A 1 84 ? -18.210 18.377 4.658 1.00 88.00 84 ALA A C 1
ATOM 646 O O . ALA A 1 84 ? -17.306 18.764 5.401 1.00 88.00 84 ALA A O 1
ATOM 647 N N . GLU A 1 85 ? -18.010 18.086 3.370 1.00 87.38 85 GLU A N 1
ATOM 648 C CA . GLU A 1 85 ? -16.707 18.182 2.691 1.00 87.38 85 GLU A CA 1
ATOM 649 C C . GLU A 1 85 ? -15.584 17.331 3.320 1.00 87.38 85 GLU A C 1
ATOM 651 O O . GLU A 1 85 ? -14.406 17.695 3.267 1.00 87.38 85 GLU A O 1
ATOM 656 N N . ASP A 1 86 ? -15.938 16.187 3.910 1.00 90.75 86 ASP A N 1
ATOM 657 C CA . ASP A 1 86 ? -14.999 15.208 4.475 1.00 90.75 86 ASP A CA 1
ATOM 658 C C . ASP A 1 86 ? -14.152 15.755 5.642 1.00 90.75 86 ASP A C 1
ATOM 660 O O . ASP A 1 86 ? -13.064 15.242 5.939 1.00 90.75 86 ASP A O 1
ATOM 664 N N . HIS A 1 87 ? -14.630 16.805 6.315 1.00 92.94 87 HIS A N 1
ATOM 665 C CA . HIS A 1 87 ? -13.996 17.329 7.520 1.00 92.94 87 HIS A CA 1
ATOM 666 C C . HIS A 1 87 ? -14.293 16.433 8.717 1.00 92.94 87 HIS A C 1
ATOM 668 O O . HIS A 1 87 ? -15.443 16.104 9.002 1.00 92.94 87 HIS A O 1
ATOM 674 N N . VAL A 1 88 ? -13.252 16.075 9.464 1.00 94.50 88 VAL A N 1
ATOM 675 C CA . VAL A 1 88 ? -13.412 15.396 10.751 1.00 94.50 88 VAL A CA 1
ATOM 676 C C . VAL A 1 88 ? -13.430 16.478 11.821 1.00 94.50 88 VAL A C 1
ATOM 678 O O . VAL A 1 88 ? -12.450 17.209 11.964 1.00 94.50 88 VAL A O 1
ATOM 681 N N . ILE A 1 89 ? -14.543 16.611 12.543 1.00 95.94 89 ILE A N 1
ATOM 682 C CA . ILE A 1 89 ? -14.700 17.628 13.589 1.00 95.94 89 ILE A CA 1
ATOM 683 C C . ILE A 1 89 ? -14.889 16.968 14.960 1.00 95.94 89 ILE A C 1
ATOM 685 O O . ILE A 1 89 ? -15.558 15.936 15.051 1.00 95.94 89 ILE A O 1
ATOM 689 N N . PRO A 1 90 ? -14.315 17.535 16.035 1.00 96.62 90 PRO A N 1
ATOM 690 C CA . PRO A 1 90 ? -14.581 17.058 17.383 1.00 96.62 90 PRO A CA 1
ATOM 691 C C . PRO A 1 90 ? -16.014 17.421 17.794 1.00 96.62 90 PRO A C 1
ATOM 693 O O . PRO A 1 90 ? -16.535 18.474 17.423 1.00 96.62 90 PRO A O 1
ATOM 696 N N . THR A 1 91 ? -16.645 16.549 18.568 1.00 96.00 91 THR A N 1
ATOM 697 C CA . THR A 1 91 ? -17.942 16.808 19.210 1.00 96.00 91 THR A CA 1
ATOM 698 C C . THR A 1 91 ? -17.761 17.528 20.549 1.00 96.00 91 THR A C 1
ATOM 700 O O . THR A 1 91 ? -16.659 17.568 21.088 1.00 96.00 91 THR A O 1
ATOM 703 N N . GLU A 1 92 ? -18.853 18.003 21.150 1.00 94.00 92 GLU A N 1
ATOM 704 C CA . GLU A 1 92 ? -18.844 18.598 22.498 1.00 94.00 92 GLU A CA 1
ATOM 705 C C . GLU A 1 92 ? -18.574 17.583 23.623 1.00 94.00 92 GLU A C 1
ATOM 707 O O . GLU A 1 92 ? -18.276 17.972 24.752 1.00 94.00 92 GLU A O 1
ATOM 712 N N . LYS A 1 93 ? -18.654 16.276 23.335 1.00 93.50 93 LYS A N 1
ATOM 713 C CA . LYS A 1 93 ? -18.356 15.228 24.312 1.00 93.50 93 LYS A CA 1
ATOM 714 C C . LYS A 1 93 ? -16.872 15.272 24.695 1.00 93.50 93 LYS A C 1
ATOM 716 O O . LYS A 1 93 ? -16.004 14.940 23.888 1.00 93.50 93 LYS A O 1
ATOM 721 N N . LEU A 1 94 ? -16.593 15.634 25.946 1.00 91.38 94 LEU A N 1
ATOM 722 C CA . LEU A 1 94 ? -15.248 15.593 26.515 1.00 91.38 94 LEU A CA 1
ATOM 723 C C . LEU A 1 94 ? -14.908 14.166 26.977 1.00 91.38 94 LEU A C 1
ATOM 725 O O . LEU A 1 94 ? -15.759 13.518 27.588 1.00 91.38 94 LEU A O 1
ATOM 729 N N . PRO A 1 95 ? -13.696 13.660 26.689 1.00 92.62 95 PRO A N 1
ATOM 730 C CA . PRO A 1 95 ? -13.269 12.345 27.151 1.00 92.62 95 PRO A CA 1
ATOM 731 C C . PRO A 1 95 ? -13.001 12.347 28.655 1.00 92.62 95 PRO A C 1
ATOM 733 O O . PRO A 1 95 ? -12.333 13.245 29.174 1.00 92.62 95 PRO A O 1
ATOM 736 N N . GLU A 1 96 ? -13.476 11.316 29.351 1.00 93.38 96 GLU A N 1
ATOM 737 C CA . GLU A 1 96 ? -13.133 11.115 30.758 1.00 93.38 96 GLU A CA 1
ATOM 738 C C . GLU A 1 96 ? -11.675 10.627 30.907 1.00 93.38 96 GLU A C 1
ATOM 740 O O . GLU A 1 96 ? -11.141 9.954 30.012 1.00 93.38 96 GLU A O 1
ATOM 745 N N . PRO A 1 97 ? -10.986 10.937 32.026 1.00 90.31 97 PRO A N 1
ATOM 746 C CA . PRO A 1 97 ? -9.628 10.455 32.266 1.00 90.31 97 PRO A CA 1
ATOM 747 C C . PRO A 1 97 ? -9.545 8.922 32.188 1.00 90.31 97 PRO A C 1
ATOM 749 O O . PRO A 1 97 ? -10.137 8.213 32.996 1.00 90.31 97 PRO A O 1
ATOM 752 N N . GLY A 1 98 ? -8.780 8.408 31.219 1.00 90.81 98 GLY A N 1
ATOM 753 C CA . GLY A 1 98 ? -8.600 6.969 30.990 1.00 90.81 98 GLY A CA 1
ATOM 754 C C . GLY A 1 98 ? -9.576 6.334 29.993 1.00 90.81 98 GLY A C 1
ATOM 755 O O . GLY A 1 98 ? -9.377 5.174 29.639 1.00 90.81 98 GLY A O 1
ATOM 756 N N . GLU A 1 99 ? -10.575 7.070 29.489 1.00 91.50 99 GLU A N 1
ATOM 757 C CA . GLU A 1 99 ? -11.487 6.571 28.442 1.00 91.50 99 GLU A CA 1
ATOM 758 C C . GLU A 1 99 ? -10.785 6.457 27.078 1.00 91.50 99 GLU A C 1
ATOM 760 O O . GLU A 1 99 ? -11.110 5.577 26.277 1.00 91.50 99 GLU A O 1
ATOM 765 N N . LEU A 1 100 ? -9.807 7.335 26.821 1.00 93.44 100 LEU A N 1
ATOM 766 C CA . LEU A 1 100 ? -9.007 7.338 25.600 1.00 93.44 100 LEU A CA 1
ATOM 767 C C . LEU A 1 100 ? -7.594 6.819 25.845 1.00 93.44 100 LEU A C 1
ATOM 769 O O . LEU A 1 100 ? -6.920 7.187 26.812 1.00 93.44 100 LEU A O 1
ATOM 773 N N . ASN A 1 101 ? -7.115 5.994 24.918 1.00 94.31 101 ASN A N 1
ATOM 774 C CA . ASN A 1 101 ? -5.715 5.596 24.901 1.00 94.31 101 ASN A CA 1
ATOM 775 C C . ASN A 1 101 ? -4.824 6.733 24.355 1.00 94.31 101 ASN A C 1
ATOM 777 O O . ASN A 1 101 ? -5.288 7.669 23.709 1.00 94.31 101 ASN A O 1
ATOM 781 N N . ALA A 1 102 ? -3.506 6.640 24.563 1.00 95.81 102 ALA A N 1
ATOM 782 C CA . ALA A 1 102 ? -2.578 7.687 24.123 1.00 95.81 102 ALA A CA 1
ATOM 783 C C . ALA A 1 102 ? -2.627 7.968 22.604 1.00 95.81 102 ALA A C 1
ATOM 785 O O . ALA A 1 102 ? -2.379 9.098 22.186 1.00 95.81 102 ALA A O 1
ATOM 786 N N . LEU A 1 103 ? -2.928 6.957 21.775 1.00 96.38 103 LEU A N 1
ATOM 787 C CA . LEU A 1 103 ? -3.030 7.117 20.319 1.00 96.38 103 LEU A CA 1
ATOM 788 C C . LEU A 1 103 ? -4.293 7.898 19.937 1.00 96.38 103 LEU A C 1
ATOM 790 O O . LEU A 1 103 ? -4.230 8.797 19.103 1.00 96.38 103 LEU A O 1
ATOM 794 N N . GLU A 1 104 ? -5.417 7.561 20.566 1.00 96.12 104 GLU A N 1
ATOM 795 C CA . GLU A 1 104 ? -6.720 8.204 20.413 1.00 96.12 104 GLU A CA 1
ATOM 796 C C . GLU A 1 104 ? -6.667 9.656 20.871 1.00 96.12 104 GLU A C 1
ATOM 798 O O . GLU A 1 104 ? -7.101 10.529 20.128 1.00 96.12 104 GLU A O 1
ATOM 803 N N . THR A 1 105 ? -6.067 9.935 22.034 1.00 96.81 105 THR A N 1
ATOM 804 C CA . THR A 1 105 ? -5.888 11.305 22.533 1.00 96.81 105 THR A CA 1
ATOM 805 C C . THR A 1 105 ? -5.094 12.146 21.543 1.00 96.81 105 THR A C 1
ATOM 807 O O . THR A 1 105 ? -5.530 13.228 21.154 1.00 96.81 105 THR A O 1
ATOM 810 N N . ARG A 1 106 ? -3.959 11.628 21.057 1.00 97.06 106 ARG A N 1
ATOM 811 C CA . ARG A 1 106 ? -3.119 12.359 20.102 1.00 97.06 106 ARG A CA 1
ATOM 812 C C . ARG A 1 106 ? -3.818 12.594 18.763 1.00 97.06 106 ARG A C 1
ATOM 814 O O . ARG A 1 106 ? -3.623 13.627 18.127 1.00 97.06 106 ARG A O 1
ATOM 821 N N . LEU A 1 107 ? -4.619 11.633 18.318 1.00 96.56 107 LEU A N 1
ATOM 822 C CA . LEU A 1 107 ? -5.409 11.776 17.104 1.00 96.56 107 LEU A CA 1
ATOM 823 C C . LEU A 1 107 ? -6.559 12.773 17.292 1.00 96.56 107 LEU A C 1
ATOM 825 O O . LEU A 1 107 ? -6.812 13.570 16.393 1.00 96.56 107 LEU A O 1
ATOM 829 N N . LEU A 1 108 ? -7.215 12.770 18.453 1.00 96.62 108 LEU A N 1
ATOM 830 C CA . LEU A 1 108 ? -8.258 13.732 18.793 1.00 96.62 108 LEU A CA 1
ATOM 831 C C . LEU A 1 108 ? -7.700 15.160 18.820 1.00 96.62 108 LEU A C 1
ATOM 833 O O . LEU A 1 108 ? -8.327 16.057 18.267 1.00 96.62 108 LEU A O 1
ATOM 837 N N . GLU A 1 109 ? -6.496 15.364 19.368 1.00 96.31 109 GLU A N 1
ATOM 838 C CA . GLU A 1 109 ? -5.764 16.639 19.287 1.00 96.31 109 GLU A CA 1
ATOM 839 C C . GLU A 1 109 ? -5.545 17.084 17.833 1.00 96.31 109 GLU A C 1
ATOM 841 O O . GLU A 1 109 ? -5.814 18.233 17.493 1.00 96.31 109 GLU A O 1
ATOM 846 N N . ALA A 1 110 ? -5.112 16.176 16.950 1.00 96.50 110 ALA A N 1
ATOM 847 C CA . ALA A 1 110 ? -4.940 16.484 15.527 1.00 96.50 110 ALA A CA 1
ATOM 848 C C . ALA A 1 110 ? -6.272 16.842 14.836 1.00 96.50 110 ALA A C 1
ATOM 850 O O . ALA A 1 110 ? -6.304 17.681 13.935 1.00 96.50 110 ALA A O 1
ATOM 851 N N . VAL A 1 111 ? -7.383 16.251 15.284 1.00 96.62 111 VAL A N 1
ATOM 852 C CA . VAL A 1 111 ? -8.735 16.542 14.787 1.00 96.62 111 VAL A CA 1
ATOM 853 C C . VAL A 1 111 ? -9.258 17.906 15.263 1.00 96.62 111 VAL A C 1
ATOM 855 O O . VAL A 1 111 ? -10.120 18.481 14.601 1.00 96.62 111 VAL A O 1
ATOM 858 N N . GLN A 1 112 ? -8.717 18.500 16.336 1.00 95.00 112 GLN A N 1
ATOM 859 C CA . GLN A 1 112 ? -9.162 19.822 16.817 1.00 95.00 112 GLN A CA 1
ATOM 860 C C . GLN A 1 112 ? -8.991 20.934 15.774 1.00 95.00 112 GLN A C 1
ATOM 862 O O . GLN A 1 112 ? -9.793 21.866 15.734 1.00 95.00 112 GLN A O 1
ATOM 867 N N . ALA A 1 113 ? -8.009 20.805 14.876 1.00 94.12 113 ALA A N 1
ATOM 868 C CA . ALA A 1 113 ? -7.809 21.717 13.748 1.00 94.12 113 ALA A CA 1
ATOM 869 C C . ALA A 1 113 ? -8.881 21.582 12.644 1.00 94.12 113 ALA A C 1
ATOM 871 O O . ALA A 1 113 ? -8.806 22.271 11.628 1.00 94.12 113 ALA A O 1
ATOM 872 N N . LYS A 1 114 ? -9.861 20.686 12.825 1.00 95.50 114 LYS A N 1
ATOM 873 C CA . LYS A 1 114 ? -10.906 20.331 11.857 1.00 95.50 114 LYS A CA 1
ATOM 874 C C . LYS A 1 114 ? -10.337 19.976 10.475 1.00 95.50 114 LYS A C 1
ATOM 876 O O . LYS A 1 114 ? -10.813 20.507 9.470 1.00 95.50 114 LYS A O 1
ATOM 881 N N . PRO A 1 115 ? -9.297 19.127 10.381 1.00 94.69 115 PRO A N 1
ATOM 882 C CA . PRO A 1 115 ? -8.693 18.801 9.100 1.00 94.69 115 PRO A CA 1
ATOM 883 C C . PRO A 1 115 ? -9.654 17.988 8.226 1.00 94.69 115 PRO A C 1
ATOM 885 O O . PRO A 1 115 ? -10.509 17.243 8.714 1.00 94.69 115 PRO A O 1
ATOM 888 N N . LYS A 1 116 ? -9.459 18.076 6.909 1.00 94.56 116 LYS A N 1
ATOM 889 C CA . LYS A 1 116 ? -10.032 17.096 5.983 1.00 94.56 116 LYS A CA 1
ATOM 890 C C . LYS A 1 116 ? -9.449 15.717 6.284 1.00 94.56 116 LYS A C 1
ATOM 892 O O . LYS A 1 116 ? -8.272 15.600 6.634 1.00 94.56 116 LYS A O 1
ATOM 897 N N . ALA A 1 117 ? -10.239 14.666 6.086 1.00 91.31 117 ALA A N 1
ATOM 898 C CA . ALA A 1 117 ? -9.831 13.287 6.348 1.00 91.31 117 ALA A CA 1
ATOM 899 C C . ALA A 1 117 ? -8.491 12.907 5.682 1.00 91.31 117 ALA A C 1
ATOM 901 O O . ALA A 1 117 ? -7.689 12.188 6.276 1.00 91.31 117 ALA A O 1
ATOM 902 N N . HIS A 1 118 ? -8.212 13.418 4.475 1.00 91.88 118 HIS A N 1
ATOM 903 C CA . HIS A 1 118 ? -6.951 13.160 3.773 1.00 91.88 118 HIS A CA 1
ATOM 904 C C . HIS A 1 118 ? -5.745 13.889 4.377 1.00 91.88 118 HIS A C 1
ATOM 906 O O . HIS A 1 118 ? -4.657 13.318 4.430 1.00 91.88 118 HIS A O 1
ATOM 912 N N . ALA A 1 119 ? -5.938 15.107 4.890 1.00 94.12 119 ALA A N 1
ATOM 913 C CA . ALA A 1 119 ? -4.870 15.907 5.484 1.00 94.12 119 ALA A CA 1
ATOM 914 C C . ALA A 1 119 ? -4.283 15.225 6.735 1.00 94.12 119 ALA A C 1
ATOM 916 O O . ALA A 1 119 ? -3.081 15.307 6.984 1.00 94.12 119 ALA A O 1
ATOM 917 N N . LEU A 1 120 ? -5.095 14.444 7.460 1.00 93.94 120 LEU A N 1
ATOM 918 C CA . LEU A 1 120 ? -4.627 13.606 8.572 1.00 93.94 120 LEU A CA 1
ATOM 919 C C . LEU A 1 120 ? -3.603 12.541 8.133 1.00 93.94 120 LEU A C 1
ATOM 921 O O . LEU A 1 120 ? -2.731 12.165 8.916 1.00 93.94 120 LEU A O 1
ATOM 925 N N . PHE A 1 121 ? -3.664 12.053 6.888 1.00 93.06 121 PHE A N 1
ATOM 926 C CA . PHE A 1 121 ? -2.674 11.108 6.344 1.00 93.06 121 PHE A CA 1
ATOM 927 C C . PHE A 1 121 ? -1.399 11.792 5.833 1.00 93.06 121 PHE A C 1
ATOM 929 O O . PHE A 1 121 ? -0.374 11.131 5.616 1.00 93.06 121 PHE A O 1
ATOM 936 N N . GLU A 1 122 ? -1.449 13.101 5.612 1.00 93.88 122 GLU A N 1
ATOM 937 C CA . GLU A 1 122 ? -0.321 13.898 5.135 1.00 93.88 122 GLU A CA 1
ATOM 938 C C . GLU A 1 122 ? 0.483 14.516 6.280 1.00 93.88 122 GLU A C 1
ATOM 940 O O . GLU A 1 122 ? 1.670 14.802 6.097 1.00 93.88 122 GLU A O 1
ATOM 945 N N . ASP A 1 123 ? -0.110 14.632 7.474 1.00 96.06 123 ASP A N 1
ATOM 946 C CA . ASP A 1 123 ? 0.581 15.085 8.679 1.00 96.06 123 ASP A CA 1
ATOM 947 C C . ASP A 1 123 ? 1.768 14.163 9.019 1.00 96.06 123 ASP A C 1
ATOM 949 O O . ASP A 1 123 ? 1.653 13.065 9.582 1.00 96.06 123 ASP A O 1
ATOM 953 N N . ARG A 1 124 ? 2.965 14.644 8.669 1.00 95.88 124 ARG A N 1
ATOM 954 C CA . ARG A 1 124 ? 4.237 13.954 8.905 1.00 95.88 124 ARG A CA 1
ATOM 955 C C . ARG A 1 124 ? 4.557 13.838 10.394 1.00 95.88 124 ARG A C 1
ATOM 957 O O . ARG A 1 124 ? 5.222 12.875 10.776 1.00 95.88 124 ARG A O 1
ATOM 964 N N . GLY A 1 125 ? 4.118 14.798 11.208 1.00 97.06 125 GLY A N 1
ATOM 965 C CA . GLY A 1 125 ? 4.325 14.813 12.653 1.00 97.06 125 GLY A CA 1
ATOM 966 C C . GLY A 1 125 ? 3.510 13.719 13.328 1.00 97.06 125 GLY A C 1
ATOM 967 O O . GLY A 1 125 ? 4.083 12.863 14.007 1.00 97.06 125 GLY A O 1
ATOM 968 N N . LEU A 1 126 ? 2.202 13.679 13.056 1.00 96.56 126 LEU A N 1
ATOM 969 C CA . LEU A 1 126 ? 1.308 12.627 13.547 1.00 96.56 126 LEU A CA 1
ATOM 970 C C . LEU A 1 126 ? 1.794 11.240 13.114 1.00 96.56 126 LEU A C 1
ATOM 972 O O . LEU A 1 126 ? 1.909 10.330 13.935 1.00 96.56 126 LEU A O 1
ATOM 976 N N . ARG A 1 127 ? 2.154 11.073 11.836 1.00 96.69 127 ARG A N 1
ATOM 977 C CA . ARG A 1 127 ? 2.625 9.783 11.313 1.00 96.69 127 ARG A CA 1
ATOM 978 C C . ARG A 1 127 ? 3.925 9.310 11.943 1.00 96.69 127 ARG A C 1
ATOM 980 O O . ARG A 1 127 ? 4.046 8.120 12.228 1.00 96.69 127 ARG A O 1
ATOM 987 N N . ARG A 1 128 ? 4.895 10.206 12.144 1.00 97.12 128 ARG A N 1
ATOM 988 C CA . ARG A 1 128 ? 6.164 9.862 12.800 1.00 97.12 128 ARG A CA 1
ATOM 989 C C . ARG A 1 128 ? 5.919 9.419 14.238 1.00 97.12 128 ARG A C 1
ATOM 991 O O . ARG A 1 128 ? 6.375 8.347 14.617 1.00 97.12 128 ARG A O 1
ATOM 998 N N . TRP A 1 129 ? 5.122 10.186 14.977 1.00 97.75 129 TRP A N 1
ATOM 999 C CA . TRP A 1 129 ? 4.769 9.869 16.356 1.00 97.75 129 TRP A CA 1
ATOM 1000 C C . TRP A 1 129 ? 4.034 8.522 16.474 1.00 97.75 129 TRP A C 1
ATOM 1002 O O . TRP A 1 129 ? 4.398 7.678 17.293 1.00 97.75 129 TRP A O 1
ATOM 1012 N N . LEU A 1 130 ? 3.058 8.260 15.593 1.00 97.00 130 LEU A N 1
ATOM 1013 C CA . LEU A 1 130 ? 2.368 6.967 15.535 1.00 97.00 130 LEU A CA 1
ATOM 1014 C C . LEU A 1 130 ? 3.344 5.824 15.231 1.00 97.00 130 LEU A C 1
ATOM 1016 O O . LEU A 1 130 ? 3.280 4.781 15.873 1.00 97.00 130 LEU A O 1
ATOM 1020 N N . LEU A 1 131 ? 4.267 6.002 14.281 1.00 95.75 131 LEU A N 1
ATOM 1021 C CA . LEU A 1 131 ? 5.272 4.985 13.951 1.00 95.75 131 LEU A CA 1
ATOM 1022 C C . LEU A 1 131 ? 6.203 4.665 15.119 1.00 95.75 131 LEU A C 1
ATOM 1024 O O . LEU A 1 131 ? 6.541 3.496 15.301 1.00 95.75 131 LEU A O 1
ATOM 1028 N N . GLU A 1 132 ? 6.612 5.674 15.885 1.00 97.19 132 GLU A N 1
ATOM 1029 C CA . GLU A 1 132 ? 7.429 5.497 17.087 1.00 97.19 132 GLU A CA 1
ATOM 1030 C C . GLU A 1 132 ? 6.660 4.706 18.146 1.00 97.19 132 GLU A C 1
ATOM 1032 O O . GLU A 1 132 ? 7.162 3.705 18.661 1.00 97.19 132 GLU A O 1
ATOM 1037 N N . ARG A 1 133 ? 5.399 5.074 18.410 1.00 97.50 133 ARG A N 1
ATOM 1038 C CA . ARG A 1 133 ? 4.576 4.374 19.403 1.00 97.50 133 ARG A CA 1
ATOM 1039 C C . ARG A 1 133 ? 4.207 2.949 18.980 1.00 97.50 133 ARG A C 1
ATOM 1041 O O . ARG A 1 133 ? 4.092 2.070 19.830 1.00 97.50 133 ARG A O 1
ATOM 1048 N N . LEU A 1 134 ? 4.076 2.704 17.677 1.00 96.88 134 LEU A N 1
ATOM 1049 C CA . LEU A 1 134 ? 3.799 1.391 17.084 1.00 96.88 134 LEU A CA 1
ATOM 1050 C C . LEU A 1 134 ? 5.069 0.579 16.787 1.00 96.88 134 LEU A C 1
ATOM 1052 O O . LEU A 1 134 ? 4.973 -0.520 16.234 1.00 96.88 134 LEU A O 1
ATOM 1056 N N . ALA A 1 135 ? 6.260 1.073 17.140 1.00 96.69 135 ALA A N 1
ATOM 1057 C CA . ALA A 1 135 ? 7.512 0.359 16.906 1.00 96.69 135 ALA A CA 1
ATOM 1058 C C . ALA A 1 135 ? 7.537 -1.055 17.529 1.00 96.69 135 ALA A C 1
ATOM 1060 O O . ALA A 1 135 ? 7.965 -1.974 16.825 1.00 96.69 135 ALA A O 1
ATOM 1061 N N . PRO A 1 136 ? 7.021 -1.293 18.757 1.00 97.44 136 PRO A N 1
ATOM 1062 C CA . PRO A 1 136 ? 6.958 -2.640 19.332 1.00 97.44 136 PRO A CA 1
ATOM 1063 C C . PRO A 1 136 ? 6.050 -3.587 18.534 1.00 97.44 136 PRO A C 1
ATOM 1065 O O . PRO A 1 136 ? 6.448 -4.708 18.217 1.00 97.44 136 PRO A O 1
ATOM 1068 N N . LEU A 1 137 ? 4.865 -3.116 18.129 1.00 96.19 137 LEU A N 1
ATOM 1069 C CA . LEU A 1 137 ? 3.932 -3.880 17.292 1.00 96.19 137 LEU A CA 1
ATOM 1070 C C . LEU A 1 137 ? 4.569 -4.226 15.941 1.00 96.19 137 LEU A C 1
ATOM 1072 O O . LEU A 1 137 ? 4.520 -5.365 15.478 1.00 96.19 137 LEU A O 1
ATOM 1076 N N . ARG A 1 138 ? 5.234 -3.248 15.321 1.00 96.00 138 ARG A N 1
ATOM 1077 C CA . ARG A 1 138 ? 5.966 -3.441 14.070 1.00 96.00 138 ARG A CA 1
ATOM 1078 C C . ARG A 1 138 ? 7.108 -4.444 14.227 1.00 96.00 138 ARG A C 1
ATOM 1080 O O . ARG A 1 138 ? 7.326 -5.233 13.312 1.00 96.00 138 ARG A O 1
ATOM 1087 N N . ALA A 1 139 ? 7.839 -4.408 15.340 1.00 96.50 139 ALA A N 1
ATOM 1088 C CA . ALA A 1 139 ? 8.919 -5.347 15.625 1.00 96.50 139 ALA A CA 1
ATOM 1089 C C . ALA A 1 139 ? 8.385 -6.778 15.779 1.00 96.50 139 ALA A C 1
ATOM 1091 O O . ALA A 1 139 ? 8.931 -7.685 15.152 1.00 96.50 139 ALA A O 1
ATOM 1092 N N . LYS A 1 140 ? 7.273 -6.963 16.504 1.00 96.56 140 LYS A N 1
ATOM 1093 C CA . LYS A 1 140 ? 6.560 -8.247 16.619 1.00 96.56 140 LYS A CA 1
ATOM 1094 C C . LYS A 1 140 ? 6.157 -8.789 15.242 1.00 96.56 140 LYS A C 1
ATOM 1096 O O . LYS A 1 140 ? 6.584 -9.869 14.841 1.00 96.56 140 LYS A O 1
ATOM 1101 N N . LEU A 1 141 ? 5.433 -7.991 14.459 1.00 96.06 141 LEU A N 1
ATOM 1102 C CA . LEU A 1 141 ? 4.981 -8.369 13.116 1.00 96.06 141 LEU A CA 1
ATOM 1103 C C . LEU A 1 141 ? 6.136 -8.637 12.133 1.00 96.06 141 LEU A C 1
ATOM 1105 O O . LEU A 1 141 ? 6.021 -9.465 11.225 1.00 96.06 141 LEU A O 1
ATOM 1109 N N . ALA A 1 142 ? 7.260 -7.935 12.291 1.00 95.38 142 ALA A N 1
ATOM 1110 C CA . ALA A 1 142 ? 8.468 -8.175 11.510 1.00 95.38 142 ALA A CA 1
ATOM 1111 C C . ALA A 1 142 ? 9.175 -9.475 11.925 1.00 95.38 142 ALA A C 1
ATOM 1113 O O . ALA A 1 142 ? 9.630 -10.206 11.044 1.00 95.38 142 ALA A O 1
ATOM 1114 N N . ALA A 1 143 ? 9.228 -9.794 13.224 1.00 95.50 143 ALA A N 1
ATOM 1115 C CA . ALA A 1 143 ? 9.768 -11.057 13.733 1.00 95.50 143 ALA A CA 1
ATOM 1116 C C . ALA A 1 143 ? 8.969 -12.264 13.208 1.00 95.50 143 ALA A C 1
ATOM 1118 O O . ALA A 1 143 ? 9.541 -13.293 12.846 1.00 95.50 143 ALA A O 1
ATOM 1119 N N . GLU A 1 144 ? 7.656 -12.099 13.050 1.00 95.44 144 GLU A N 1
ATOM 1120 C CA . GLU A 1 144 ? 6.765 -13.091 12.439 1.00 95.44 144 GLU A CA 1
ATOM 1121 C C . GLU A 1 144 ? 6.793 -13.083 10.897 1.00 95.44 144 GLU A C 1
ATOM 1123 O O . GLU A 1 144 ? 6.111 -13.878 10.248 1.00 95.44 144 GLU A O 1
ATOM 1128 N N . ALA A 1 145 ? 7.610 -12.229 10.275 1.00 95.81 145 ALA A N 1
ATOM 1129 C CA . ALA A 1 145 ? 7.721 -12.079 8.823 1.00 95.81 145 ALA A CA 1
ATOM 1130 C C . ALA A 1 145 ? 6.391 -11.729 8.114 1.00 95.81 145 ALA A C 1
ATOM 1132 O O . ALA A 1 145 ? 6.213 -12.040 6.933 1.00 95.81 145 ALA A O 1
ATOM 1133 N N . LEU A 1 146 ? 5.463 -11.066 8.813 1.00 96.06 146 LEU A N 1
ATOM 1134 C CA . LEU A 1 146 ? 4.170 -10.621 8.271 1.00 96.06 146 LEU A CA 1
ATOM 1135 C C . LEU A 1 146 ? 4.265 -9.264 7.553 1.00 96.06 146 LEU A C 1
ATOM 1137 O O . LEU A 1 146 ? 3.417 -8.928 6.728 1.00 96.06 146 LEU A O 1
ATOM 1141 N N . ILE A 1 147 ? 5.327 -8.497 7.810 1.00 95.81 147 ILE A N 1
ATOM 1142 C CA . ILE A 1 147 ? 5.627 -7.235 7.120 1.00 95.81 147 ILE A CA 1
ATOM 1143 C C . ILE A 1 147 ? 6.722 -7.460 6.079 1.00 95.81 147 ILE A C 1
ATOM 1145 O O . ILE A 1 147 ? 7.647 -8.248 6.290 1.00 95.81 147 ILE A O 1
ATOM 1149 N N . LYS A 1 148 ? 6.649 -6.740 4.951 1.00 93.12 148 LYS A N 1
ATOM 1150 C CA . LYS A 1 148 ? 7.687 -6.805 3.914 1.00 93.12 148 LYS A CA 1
ATOM 1151 C C . LYS A 1 148 ? 9.077 -6.478 4.482 1.00 93.12 148 LYS A C 1
ATOM 1153 O O . LYS A 1 148 ? 9.258 -5.417 5.093 1.00 93.12 148 LYS A O 1
ATOM 1158 N N . PRO A 1 149 ? 10.091 -7.322 4.227 1.00 92.94 149 PRO A N 1
ATOM 1159 C CA . PRO A 1 149 ? 11.444 -7.044 4.679 1.00 92.94 149 PRO A CA 1
ATOM 1160 C C . PRO A 1 149 ? 12.033 -5.834 3.941 1.00 92.94 149 PRO A C 1
ATOM 1162 O O . PRO A 1 149 ? 11.687 -5.537 2.792 1.00 92.94 149 PRO A O 1
ATOM 1165 N N . LYS A 1 150 ? 12.987 -5.144 4.583 1.00 91.75 150 LYS A N 1
ATOM 1166 C CA . LYS A 1 150 ? 13.688 -3.985 3.991 1.00 91.75 150 LYS A CA 1
ATOM 1167 C C . LYS A 1 150 ? 14.377 -4.336 2.659 1.00 91.75 150 LYS A C 1
ATOM 1169 O O . LYS A 1 150 ? 14.492 -3.471 1.791 1.00 91.75 150 LYS A O 1
ATOM 1174 N N . SER A 1 151 ? 14.761 -5.601 2.462 1.00 91.69 151 SER A N 1
ATOM 1175 C CA . SER A 1 151 ? 15.349 -6.115 1.217 1.00 91.69 151 SER A CA 1
ATOM 1176 C C . SER A 1 151 ? 14.460 -5.881 -0.008 1.00 91.69 151 SER A C 1
ATOM 1178 O O . SER A 1 151 ? 14.981 -5.525 -1.061 1.00 91.69 151 SER A O 1
ATOM 1180 N N . VAL A 1 152 ? 13.132 -5.992 0.119 1.00 92.88 152 VAL A N 1
ATOM 1181 C CA . VAL A 1 152 ? 12.195 -5.767 -0.998 1.00 92.88 152 VAL A CA 1
ATOM 1182 C C . VAL A 1 152 ? 12.250 -4.312 -1.468 1.00 92.88 152 VAL A C 1
ATOM 1184 O O . VAL A 1 152 ? 12.242 -4.053 -2.670 1.00 92.88 152 VAL A O 1
ATOM 1187 N N . LYS A 1 153 ? 12.388 -3.347 -0.546 1.00 91.81 153 LYS A N 1
ATOM 1188 C CA . LYS A 1 153 ? 12.545 -1.923 -0.899 1.00 91.81 153 LYS A CA 1
ATOM 1189 C C . LYS A 1 153 ? 13.859 -1.665 -1.646 1.00 91.81 153 LYS A C 1
ATOM 1191 O O . LYS A 1 153 ? 13.870 -0.892 -2.604 1.00 91.81 153 LYS A O 1
ATOM 1196 N N . ILE A 1 154 ? 14.945 -2.320 -1.229 1.00 94.19 154 ILE A N 1
ATOM 1197 C CA . ILE A 1 154 ? 16.258 -2.216 -1.885 1.00 94.19 154 ILE A CA 1
ATOM 1198 C C . ILE A 1 154 ? 16.188 -2.808 -3.296 1.00 94.19 154 ILE A C 1
ATOM 1200 O O . ILE A 1 154 ? 16.595 -2.152 -4.253 1.00 94.19 154 ILE A O 1
ATOM 1204 N N . TRP A 1 155 ? 15.623 -4.009 -3.439 1.00 94.62 155 TRP A N 1
ATOM 1205 C CA . TRP A 1 155 ? 15.461 -4.669 -4.735 1.00 94.62 155 TRP A CA 1
ATOM 1206 C C . TRP A 1 155 ? 14.555 -3.892 -5.682 1.00 94.62 155 TRP A C 1
ATOM 1208 O O . TRP A 1 155 ? 14.907 -3.745 -6.846 1.00 94.62 155 TRP A O 1
ATOM 1218 N N . ARG A 1 156 ? 13.459 -3.307 -5.182 1.00 94.62 156 ARG A N 1
ATOM 1219 C CA . ARG A 1 156 ? 12.622 -2.381 -5.956 1.00 94.62 156 ARG A CA 1
ATOM 1220 C C . ARG A 1 156 ? 13.451 -1.236 -6.536 1.00 94.62 156 ARG A C 1
ATOM 1222 O O . ARG A 1 156 ? 13.404 -1.006 -7.738 1.00 94.62 156 ARG A O 1
ATOM 1229 N N . ARG A 1 157 ? 14.221 -0.535 -5.694 1.00 95.75 157 ARG A N 1
ATOM 1230 C CA . ARG A 1 157 ? 15.032 0.613 -6.130 1.00 95.75 157 ARG A CA 1
ATOM 1231 C C . ARG A 1 157 ? 16.095 0.1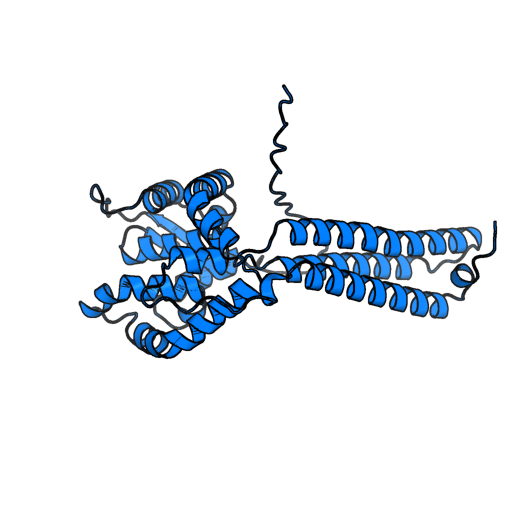91 -7.145 1.00 95.75 157 ARG A C 1
ATOM 1233 O O . ARG A 1 157 ? 16.281 0.877 -8.143 1.00 95.75 157 ARG A O 1
ATOM 1240 N N . ARG A 1 158 ? 16.759 -0.946 -6.919 1.00 96.62 158 ARG A N 1
ATOM 1241 C CA . ARG A 1 158 ? 17.750 -1.503 -7.854 1.00 96.62 158 ARG A CA 1
ATOM 1242 C C . ARG A 1 158 ? 17.124 -1.879 -9.198 1.00 96.62 158 ARG A C 1
ATOM 1244 O O . ARG A 1 158 ? 17.675 -1.506 -10.224 1.00 96.62 158 ARG A O 1
ATOM 1251 N N . ALA A 1 159 ? 15.970 -2.546 -9.194 1.00 95.50 159 ALA A N 1
ATOM 1252 C CA . ALA A 1 159 ? 15.248 -2.912 -10.410 1.00 95.50 159 ALA A CA 1
ATOM 1253 C C . ALA A 1 159 ? 14.772 -1.677 -11.193 1.00 95.50 159 ALA A C 1
ATOM 1255 O O . ALA A 1 159 ? 14.909 -1.642 -12.410 1.00 95.50 159 ALA A O 1
ATOM 1256 N N . GLN A 1 160 ? 14.283 -0.639 -10.504 1.00 96.44 160 GLN A N 1
ATOM 1257 C CA . GLN A 1 160 ? 13.890 0.624 -11.138 1.00 96.44 160 GLN A CA 1
ATOM 1258 C C . GLN A 1 160 ? 15.083 1.346 -11.771 1.00 96.44 160 GLN A C 1
ATOM 1260 O O . GLN A 1 160 ? 15.002 1.727 -12.935 1.00 96.44 160 GLN A O 1
ATOM 1265 N N . ILE A 1 161 ? 16.190 1.513 -11.036 1.00 97.75 161 ILE A N 1
ATOM 1266 C CA . ILE A 1 161 ? 17.392 2.190 -11.550 1.00 97.75 161 ILE A CA 1
ATOM 1267 C C . ILE A 1 161 ? 17.986 1.399 -12.719 1.00 97.75 161 ILE A C 1
ATOM 1269 O O . ILE A 1 161 ? 18.192 1.964 -13.789 1.00 97.75 161 ILE A O 1
ATOM 1273 N N . GLY A 1 162 ? 18.202 0.092 -12.542 1.00 97.94 162 GLY A N 1
ATOM 1274 C CA . GLY A 1 162 ? 18.769 -0.770 -13.579 1.00 97.94 162 GLY A CA 1
ATOM 1275 C C . GLY A 1 162 ? 17.887 -0.843 -14.826 1.00 97.94 162 GLY A C 1
ATOM 1276 O O . GLY A 1 162 ? 18.378 -0.648 -15.932 1.00 97.94 162 GLY A O 1
ATOM 1277 N N . GLY A 1 163 ? 16.576 -1.041 -14.659 1.00 97.81 163 GLY A N 1
ATOM 1278 C CA . GLY A 1 163 ? 15.637 -1.077 -15.780 1.00 97.81 163 GLY A CA 1
ATOM 1279 C C . GLY A 1 163 ? 15.544 0.256 -16.523 1.00 97.81 163 GLY A C 1
ATOM 1280 O O . GLY A 1 163 ? 15.563 0.269 -17.750 1.00 97.81 163 GLY A O 1
ATOM 1281 N N . THR A 1 164 ? 15.532 1.379 -15.798 1.00 98.44 164 THR A N 1
ATOM 1282 C CA . THR A 1 164 ? 15.551 2.720 -16.407 1.00 98.44 164 THR A CA 1
ATOM 1283 C C . THR A 1 164 ? 16.835 2.939 -17.203 1.00 98.44 164 THR A C 1
ATOM 1285 O O . THR A 1 164 ? 16.763 3.403 -18.335 1.00 98.44 164 THR A O 1
ATOM 1288 N N . MET A 1 165 ? 17.998 2.561 -16.659 1.00 98.50 165 MET A N 1
ATOM 1289 C CA . MET A 1 165 ? 19.280 2.673 -17.365 1.00 98.50 165 MET A CA 1
ATOM 1290 C C . MET A 1 165 ? 19.304 1.861 -18.662 1.00 98.50 165 MET A C 1
ATOM 1292 O O . MET A 1 165 ? 19.781 2.366 -19.672 1.00 98.50 165 MET A O 1
ATOM 1296 N N . VAL A 1 166 ? 18.761 0.639 -18.661 1.00 98.31 166 VAL A N 1
ATOM 1297 C CA . VAL A 1 166 ? 18.689 -0.200 -19.870 1.00 98.31 166 VAL A CA 1
ATOM 1298 C C . VAL A 1 166 ? 17.761 0.417 -20.919 1.00 98.31 166 VAL A C 1
ATOM 1300 O O . VAL A 1 166 ? 18.166 0.574 -22.068 1.00 98.31 166 VAL A O 1
ATOM 1303 N N . ILE A 1 167 ? 16.541 0.802 -20.527 1.00 98.25 167 ILE A N 1
ATOM 1304 C CA . ILE A 1 167 ? 15.531 1.354 -21.444 1.00 98.25 167 ILE A CA 1
ATOM 1305 C C . ILE A 1 167 ? 16.008 2.688 -22.034 1.00 98.25 167 ILE A C 1
ATOM 1307 O O . ILE A 1 167 ? 16.045 2.853 -23.252 1.00 98.25 167 ILE A O 1
ATOM 1311 N N . VAL A 1 168 ? 16.412 3.629 -21.177 1.00 98.31 168 VAL A N 1
ATOM 1312 C CA . VAL A 1 168 ? 16.863 4.961 -21.600 1.00 98.31 168 VAL A CA 1
ATOM 1313 C C . VAL A 1 168 ? 18.190 4.871 -22.348 1.00 98.31 168 VAL A C 1
ATOM 1315 O O . VAL A 1 168 ? 18.351 5.536 -23.363 1.00 98.31 168 VAL A O 1
ATOM 1318 N N . GLY A 1 169 ? 19.123 4.026 -21.901 1.00 97.69 169 GLY A N 1
ATOM 1319 C CA . GLY A 1 169 ? 20.410 3.838 -22.570 1.00 97.69 169 GLY A CA 1
ATOM 1320 C C . GLY A 1 169 ? 20.256 3.322 -24.000 1.00 97.69 169 GLY A C 1
ATOM 1321 O O . GLY A 1 169 ? 20.875 3.867 -24.912 1.00 97.69 169 GLY A O 1
ATOM 1322 N N . LEU A 1 170 ? 19.387 2.328 -24.216 1.00 96.75 170 LEU A N 1
ATOM 1323 C CA . LEU A 1 170 ? 19.114 1.797 -25.554 1.00 96.75 170 LEU A CA 1
ATOM 1324 C C . LEU A 1 170 ? 18.411 2.829 -26.449 1.00 96.75 170 LEU A C 1
ATOM 1326 O O . LEU A 1 170 ? 18.776 2.975 -27.615 1.00 96.75 170 LEU A O 1
ATOM 1330 N N . ALA A 1 171 ? 17.442 3.570 -25.902 1.00 96.44 171 ALA A N 1
ATOM 1331 C CA . ALA A 1 171 ? 16.757 4.633 -26.631 1.00 96.44 171 ALA A CA 1
ATOM 1332 C C . ALA A 1 171 ? 17.724 5.756 -27.039 1.00 96.44 171 ALA A C 1
ATOM 1334 O O . ALA A 1 171 ? 17.787 6.107 -28.213 1.00 96.44 171 ALA A O 1
ATOM 1335 N N . LEU A 1 172 ? 18.534 6.269 -26.106 1.00 96.88 172 LEU A N 1
ATOM 1336 C CA . LEU A 1 172 ? 19.522 7.316 -26.383 1.00 96.88 172 LEU A CA 1
ATOM 1337 C C . LEU A 1 172 ? 20.566 6.868 -27.411 1.00 96.88 172 LEU A C 1
ATOM 1339 O O . LEU A 1 172 ? 20.920 7.648 -28.291 1.00 96.88 172 LEU A O 1
ATOM 1343 N N . ALA A 1 173 ? 21.021 5.613 -27.342 1.00 95.38 173 ALA A N 1
ATOM 1344 C CA . ALA A 1 173 ? 21.943 5.062 -28.332 1.00 95.38 173 ALA A CA 1
ATOM 1345 C C . ALA A 1 173 ? 21.340 5.069 -29.747 1.00 95.38 173 ALA A C 1
ATOM 1347 O O . ALA A 1 173 ? 22.025 5.439 -30.699 1.00 95.38 173 ALA A O 1
ATOM 1348 N N . LYS A 1 174 ? 20.054 4.718 -29.894 1.00 93.69 174 LYS A N 1
ATOM 1349 C CA . LYS A 1 174 ? 19.365 4.769 -31.193 1.00 93.69 174 LYS A CA 1
ATOM 1350 C C . LYS A 1 174 ? 19.158 6.198 -31.684 1.00 93.69 174 LYS A C 1
ATOM 1352 O O . LYS A 1 174 ? 19.443 6.474 -32.844 1.00 93.69 174 LYS A O 1
ATOM 1357 N N . ILE A 1 175 ? 18.733 7.102 -30.801 1.00 93.75 175 ILE A N 1
ATOM 1358 C CA . ILE A 1 175 ? 18.551 8.525 -31.121 1.00 93.75 175 ILE A CA 1
ATOM 1359 C C . ILE A 1 175 ? 19.858 9.133 -31.625 1.00 93.75 175 ILE A C 1
ATOM 1361 O O . ILE A 1 175 ? 19.853 9.859 -32.611 1.00 93.75 175 ILE A O 1
ATOM 1365 N N . TYR A 1 176 ? 20.982 8.806 -30.986 1.00 94.00 176 TYR A N 1
ATOM 1366 C CA . TYR A 1 176 ? 22.293 9.284 -31.412 1.00 94.00 176 TYR A CA 1
ATOM 1367 C C . TYR A 1 176 ? 22.645 8.823 -32.836 1.00 94.00 176 TYR A C 1
ATOM 1369 O O . TYR A 1 176 ? 23.082 9.631 -33.653 1.00 94.00 176 TYR A O 1
ATOM 1377 N N . VAL A 1 177 ? 22.403 7.547 -33.160 1.00 92.06 177 VAL A N 1
ATOM 1378 C CA . VAL A 1 177 ? 22.640 7.009 -34.511 1.00 92.06 177 VAL A CA 1
ATOM 1379 C C . VAL A 1 177 ? 21.731 7.683 -35.544 1.00 92.06 177 VAL A C 1
ATOM 1381 O O . VAL A 1 177 ? 22.215 8.123 -36.586 1.00 92.06 177 VAL A O 1
ATOM 1384 N N . GLU A 1 178 ? 20.437 7.834 -35.256 1.00 90.38 178 GLU A N 1
ATOM 1385 C CA . GLU A 1 178 ? 19.488 8.487 -36.172 1.00 90.38 178 GLU A CA 1
ATOM 1386 C C . GLU A 1 178 ? 19.780 9.976 -36.375 1.00 90.38 178 GLU A C 1
ATOM 1388 O O . GLU A 1 178 ? 19.667 10.471 -37.497 1.00 90.38 178 GLU A O 1
ATOM 1393 N N . TRP A 1 179 ? 20.237 10.667 -35.328 1.00 90.75 179 TRP A N 1
ATOM 1394 C CA . TRP A 1 179 ? 20.685 12.055 -35.417 1.00 90.75 179 TRP A CA 1
ATOM 1395 C C . TRP A 1 179 ? 21.838 12.200 -36.410 1.00 90.75 179 TRP A C 1
ATOM 1397 O O . TRP A 1 179 ? 21.833 13.100 -37.246 1.00 90.75 179 TRP A O 1
ATOM 1407 N N . THR A 1 180 ? 22.822 11.298 -36.355 1.00 90.94 180 THR A N 1
ATOM 1408 C CA . THR A 1 180 ? 23.946 11.319 -37.305 1.00 90.94 180 THR A CA 1
ATOM 1409 C C . THR A 1 180 ? 23.544 10.928 -38.728 1.00 90.94 180 THR A C 1
ATOM 1411 O O . THR A 1 180 ? 24.220 11.321 -39.674 1.00 90.94 180 THR A O 1
ATOM 1414 N N . ALA A 1 181 ? 22.442 10.190 -38.888 1.00 87.19 181 ALA A N 1
ATOM 1415 C CA . ALA A 1 181 ? 21.916 9.756 -40.180 1.00 87.19 181 ALA A CA 1
ATOM 1416 C C . ALA A 1 181 ? 20.912 10.745 -40.810 1.00 87.19 181 ALA A C 1
ATOM 1418 O O . ALA A 1 181 ? 20.534 10.557 -41.963 1.00 87.19 181 ALA A O 1
ATOM 1419 N N . GLY A 1 182 ? 20.488 11.788 -40.082 1.00 84.25 182 GLY A N 1
ATOM 1420 C CA . GLY A 1 182 ? 19.565 12.816 -40.576 1.00 84.25 182 GLY A CA 1
ATOM 1421 C C . GLY A 1 182 ? 18.090 12.395 -40.629 1.00 84.25 182 GLY A C 1
ATOM 1422 O O . GLY A 1 182 ? 17.349 12.903 -41.464 1.00 84.25 182 GLY A O 1
ATOM 1423 N N . ALA A 1 183 ? 17.652 11.455 -39.784 1.00 75.25 183 ALA A N 1
ATOM 1424 C CA . ALA A 1 183 ? 16.271 10.956 -39.790 1.00 75.25 183 ALA A CA 1
ATOM 1425 C C . ALA A 1 183 ? 15.313 11.786 -38.905 1.00 75.25 183 ALA A C 1
ATOM 1427 O O . ALA A 1 183 ? 15.687 12.254 -37.832 1.00 75.25 183 ALA A O 1
ATOM 1428 N N . GLU A 1 184 ? 14.047 11.912 -39.327 1.00 73.25 184 GLU A N 1
ATOM 1429 C CA . GLU A 1 184 ? 13.055 12.821 -38.714 1.00 73.25 184 GLU A CA 1
ATOM 1430 C C . GLU A 1 184 ? 12.107 12.173 -37.675 1.00 73.25 184 GLU A C 1
ATOM 1432 O O . GLU A 1 184 ? 11.355 12.870 -36.997 1.00 73.25 184 GLU A O 1
ATOM 1437 N N . ASN A 1 185 ? 12.143 10.850 -37.466 1.00 79.50 185 ASN A N 1
ATOM 1438 C CA . ASN A 1 185 ? 11.101 10.127 -36.708 1.00 79.50 185 ASN A CA 1
ATOM 1439 C C . ASN A 1 185 ? 11.482 9.727 -35.267 1.00 79.50 185 ASN A C 1
ATOM 1441 O O . ASN A 1 185 ? 11.050 8.693 -34.754 1.00 79.50 185 ASN A O 1
ATOM 1445 N N . VAL A 1 186 ? 12.239 10.575 -34.568 1.00 89.94 186 VAL A N 1
ATOM 1446 C CA . VAL A 1 186 ? 12.707 10.317 -33.190 1.00 89.94 186 VAL A CA 1
ATOM 1447 C C . VAL A 1 186 ? 11.589 10.442 -32.136 1.00 89.94 186 VAL A C 1
ATOM 1449 O O . VAL A 1 186 ? 11.638 9.814 -31.074 1.00 89.94 186 VAL A O 1
ATOM 1452 N N . ALA A 1 187 ? 10.544 11.226 -32.421 1.00 91.38 187 ALA A N 1
ATOM 1453 C CA . ALA A 1 187 ? 9.495 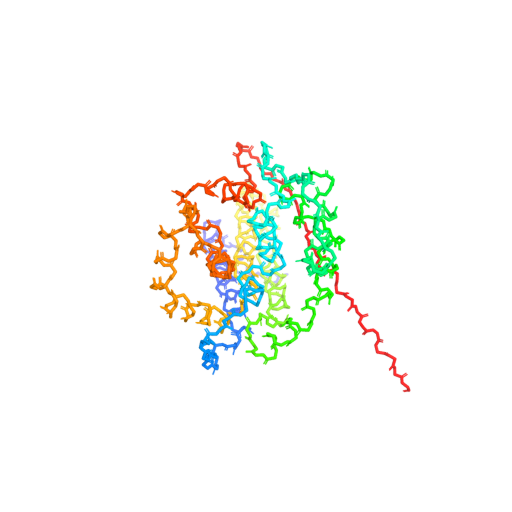11.556 -31.452 1.00 91.38 187 ALA A CA 1
ATOM 1454 C C . ALA A 1 187 ? 8.752 10.321 -30.906 1.00 91.38 187 ALA A C 1
ATOM 1456 O O . ALA A 1 187 ? 8.495 10.226 -29.703 1.00 91.38 187 ALA A O 1
ATOM 1457 N N . TYR A 1 188 ? 8.454 9.342 -31.767 1.00 92.31 188 TYR A N 1
ATOM 1458 C CA . TYR A 1 188 ? 7.748 8.123 -31.364 1.00 92.31 188 TYR A CA 1
ATOM 1459 C C . TYR A 1 188 ? 8.570 7.268 -30.384 1.00 92.31 188 TYR A C 1
ATOM 1461 O O . TYR A 1 188 ? 8.035 6.754 -29.399 1.00 92.31 188 TYR A O 1
ATOM 1469 N N . LEU A 1 189 ? 9.888 7.169 -30.595 1.00 93.88 189 LEU A N 1
ATOM 1470 C CA . LEU A 1 189 ? 10.785 6.445 -29.693 1.00 93.88 189 LEU A CA 1
ATOM 1471 C C . LEU A 1 189 ? 10.876 7.121 -28.319 1.00 93.88 189 LEU A C 1
ATOM 1473 O O . LEU A 1 189 ? 10.867 6.433 -27.296 1.00 93.88 189 LEU A O 1
ATOM 1477 N N . ILE A 1 190 ? 10.918 8.457 -28.275 1.00 95.69 190 ILE A N 1
ATOM 1478 C CA . ILE A 1 190 ? 10.893 9.216 -27.015 1.00 95.69 190 ILE A CA 1
ATOM 1479 C C . ILE A 1 190 ? 9.604 8.914 -26.243 1.00 95.69 190 ILE A C 1
ATOM 1481 O O . ILE A 1 190 ? 9.665 8.592 -25.053 1.00 95.69 190 ILE A O 1
ATOM 1485 N N . PHE A 1 191 ? 8.450 8.956 -26.916 1.00 96.56 191 PHE A N 1
ATOM 1486 C CA . PHE A 1 191 ? 7.161 8.636 -26.303 1.00 96.56 191 PHE A CA 1
ATOM 1487 C C . PHE A 1 191 ? 7.133 7.211 -25.732 1.00 96.56 191 PHE A C 1
ATOM 1489 O O . PHE A 1 191 ? 6.806 7.022 -24.558 1.00 96.56 191 PHE A O 1
ATOM 1496 N N . LEU A 1 192 ? 7.543 6.208 -26.517 1.00 96.38 192 LEU A N 1
ATOM 1497 C CA . LEU A 1 192 ? 7.603 4.819 -26.054 1.00 96.38 192 LEU A CA 1
ATOM 1498 C C . LEU A 1 192 ? 8.572 4.627 -24.886 1.00 96.38 192 LEU A C 1
ATOM 1500 O O . LEU A 1 192 ? 8.281 3.866 -23.962 1.00 96.38 192 LEU A O 1
ATOM 1504 N N . THR A 1 193 ? 9.704 5.329 -24.894 1.00 98.06 193 THR A N 1
ATOM 1505 C CA . THR A 1 193 ? 10.676 5.310 -23.794 1.00 98.06 193 THR A CA 1
ATOM 1506 C C . THR A 1 193 ? 10.043 5.856 -22.518 1.00 98.06 193 THR A C 1
ATOM 1508 O O . THR A 1 193 ? 10.089 5.193 -21.481 1.00 98.06 193 THR A O 1
ATOM 1511 N N . ALA A 1 194 ? 9.380 7.013 -22.594 1.00 98.25 194 ALA A N 1
ATOM 1512 C CA . ALA A 1 194 ? 8.684 7.611 -21.459 1.00 98.25 194 ALA A CA 1
ATOM 1513 C C . ALA A 1 194 ? 7.575 6.691 -20.916 1.00 98.25 194 ALA A C 1
ATOM 1515 O O . ALA A 1 194 ? 7.520 6.443 -19.709 1.00 98.25 194 ALA A O 1
ATOM 1516 N N . ALA A 1 195 ? 6.748 6.116 -21.795 1.00 98.19 195 ALA A N 1
ATOM 1517 C CA . ALA A 1 195 ? 5.694 5.174 -21.420 1.00 98.19 195 ALA A CA 1
ATOM 1518 C C . ALA A 1 195 ? 6.251 3.894 -20.765 1.00 98.19 195 ALA A C 1
ATOM 1520 O O . ALA A 1 195 ? 5.697 3.401 -19.779 1.00 98.19 195 ALA A O 1
ATOM 1521 N N . SER A 1 196 ? 7.378 3.378 -21.262 1.00 98.19 196 SER A N 1
ATOM 1522 C CA . SER A 1 196 ? 8.046 2.186 -20.719 1.00 98.19 196 SER A CA 1
ATOM 1523 C C . SER A 1 196 ? 8.630 2.444 -19.330 1.00 98.19 196 SER A C 1
ATOM 1525 O O . SER A 1 196 ? 8.453 1.634 -18.417 1.00 98.19 196 SER A O 1
ATOM 1527 N N . VAL A 1 197 ? 9.271 3.602 -19.137 1.00 98.38 197 VAL A N 1
ATOM 1528 C CA . VAL A 1 197 ? 9.753 4.041 -17.821 1.00 98.38 197 VAL A CA 1
ATOM 1529 C C . VAL A 1 197 ? 8.571 4.205 -16.864 1.00 98.38 197 VAL A C 1
ATOM 1531 O O . VAL A 1 197 ? 8.577 3.608 -15.789 1.00 98.38 197 VAL A O 1
ATOM 1534 N N . ALA A 1 198 ? 7.513 4.918 -17.258 1.00 98.00 198 ALA A N 1
ATOM 1535 C CA . ALA A 1 198 ? 6.314 5.080 -16.435 1.00 98.00 198 ALA A CA 1
ATOM 1536 C C . ALA A 1 198 ? 5.697 3.726 -16.035 1.00 98.00 198 ALA A C 1
ATOM 1538 O O . ALA A 1 198 ? 5.378 3.516 -14.863 1.00 98.00 198 ALA A O 1
ATOM 1539 N N . SER A 1 199 ? 5.623 2.775 -16.970 1.00 98.00 199 SER A N 1
ATOM 1540 C CA . SER A 1 199 ? 5.133 1.413 -16.723 1.00 98.00 199 SER A CA 1
ATOM 1541 C C . SER A 1 199 ? 5.998 0.654 -15.713 1.00 98.00 199 SER A C 1
ATOM 1543 O O . SER A 1 199 ? 5.467 0.007 -14.810 1.00 98.00 199 SER A O 1
ATOM 1545 N N . LEU A 1 200 ? 7.328 0.777 -15.793 1.00 97.81 200 LEU A N 1
ATOM 1546 C CA . LEU A 1 200 ? 8.254 0.190 -14.818 1.00 97.81 200 LEU A CA 1
ATOM 1547 C C . LEU A 1 200 ? 8.039 0.772 -13.412 1.00 97.81 200 LEU A C 1
ATOM 1549 O O . LEU A 1 200 ? 8.021 0.030 -12.424 1.00 97.81 200 LEU A O 1
ATOM 1553 N N . PHE A 1 201 ? 7.847 2.090 -13.307 1.00 96.50 201 PHE A N 1
ATOM 1554 C CA . PHE A 1 201 ? 7.550 2.750 -12.035 1.00 96.50 201 PHE A CA 1
ATOM 1555 C C . PHE A 1 201 ? 6.189 2.331 -11.473 1.00 96.50 201 PHE A C 1
ATOM 1557 O O . PHE A 1 201 ? 6.111 2.001 -10.287 1.00 96.50 201 PHE A O 1
ATOM 1564 N N . ALA A 1 202 ? 5.150 2.279 -12.308 1.00 96.19 202 ALA A N 1
ATOM 1565 C CA . ALA A 1 202 ? 3.815 1.834 -11.924 1.00 96.19 202 ALA A CA 1
ATOM 1566 C C . ALA A 1 202 ? 3.825 0.379 -11.434 1.00 96.19 202 ALA A C 1
ATOM 1568 O O . ALA A 1 202 ? 3.323 0.093 -10.348 1.00 96.19 202 ALA A O 1
ATOM 1569 N N . LEU A 1 203 ? 4.481 -0.527 -12.166 1.00 95.81 203 LEU A N 1
ATOM 1570 C CA . LEU A 1 203 ? 4.651 -1.928 -11.776 1.00 95.81 203 LEU A CA 1
ATOM 1571 C C . LEU A 1 203 ? 5.339 -2.046 -10.410 1.00 95.81 203 LEU A C 1
ATOM 1573 O O . LEU A 1 203 ? 4.828 -2.691 -9.492 1.00 95.81 203 LEU A O 1
ATOM 1577 N N . ALA A 1 204 ? 6.486 -1.385 -10.246 1.00 94.06 204 ALA A N 1
ATOM 1578 C CA . ALA A 1 204 ? 7.234 -1.388 -8.995 1.00 94.06 204 ALA A CA 1
ATOM 1579 C C . ALA A 1 204 ? 6.423 -0.800 -7.826 1.00 94.06 204 ALA A C 1
ATOM 1581 O O . ALA A 1 204 ? 6.494 -1.309 -6.701 1.00 94.06 204 ALA A O 1
ATOM 1582 N N . TYR A 1 205 ? 5.640 0.251 -8.079 1.00 92.44 205 TYR A N 1
ATOM 1583 C CA . TYR A 1 205 ? 4.745 0.857 -7.099 1.00 92.44 205 TYR A CA 1
ATOM 1584 C C . TYR A 1 205 ? 3.637 -0.113 -6.683 1.00 92.44 205 TYR A C 1
ATOM 1586 O O . TYR A 1 205 ? 3.529 -0.420 -5.498 1.00 92.44 205 TYR A O 1
ATOM 1594 N N . VAL A 1 206 ? 2.882 -0.676 -7.632 1.00 92.38 206 VAL A N 1
ATOM 1595 C CA . VAL A 1 206 ? 1.775 -1.612 -7.362 1.00 92.38 206 VAL A CA 1
ATOM 1596 C C . VAL A 1 206 ? 2.256 -2.824 -6.560 1.00 92.38 206 VAL A C 1
ATOM 1598 O O . VAL A 1 206 ? 1.664 -3.159 -5.533 1.00 92.38 206 VAL A O 1
ATOM 1601 N N . LEU A 1 207 ? 3.391 -3.423 -6.937 1.00 89.94 207 LEU A N 1
ATOM 1602 C CA . LEU A 1 207 ? 3.955 -4.582 -6.232 1.00 89.94 207 LEU A CA 1
ATOM 1603 C C . LEU A 1 207 ? 4.419 -4.265 -4.801 1.00 89.94 207 LEU A C 1
ATOM 1605 O O . LEU A 1 207 ? 4.499 -5.152 -3.944 1.00 89.94 207 LEU A O 1
ATOM 1609 N N . THR A 1 208 ? 4.747 -3.006 -4.509 1.00 87.94 208 THR A N 1
ATOM 1610 C CA . THR A 1 208 ? 5.284 -2.599 -3.201 1.00 87.94 208 THR A CA 1
ATOM 1611 C C . THR A 1 208 ? 4.354 -1.728 -2.373 1.00 87.94 208 THR A C 1
ATOM 1613 O O . THR A 1 208 ? 4.684 -1.455 -1.221 1.00 87.94 208 THR A O 1
ATOM 1616 N N . ARG A 1 209 ? 3.177 -1.375 -2.901 1.00 86.88 209 ARG A N 1
ATOM 1617 C CA . ARG A 1 209 ? 2.157 -0.584 -2.206 1.00 86.88 209 ARG A CA 1
ATOM 1618 C C . ARG A 1 209 ? 1.645 -1.281 -0.947 1.00 86.88 209 ARG A C 1
ATOM 1620 O O . ARG A 1 209 ? 1.413 -0.619 0.058 1.00 86.88 209 ARG A O 1
ATOM 1627 N N . THR A 1 210 ? 1.485 -2.606 -0.979 1.00 85.44 210 THR A N 1
ATOM 1628 C CA . THR A 1 210 ? 0.992 -3.348 0.191 1.00 85.44 210 THR A CA 1
ATOM 1629 C C . THR A 1 210 ? 2.061 -3.421 1.279 1.00 85.44 210 THR A C 1
ATOM 1631 O O . THR A 1 210 ? 3.216 -3.744 0.987 1.00 85.44 210 THR A O 1
ATOM 1634 N N . HIS A 1 211 ? 1.677 -3.146 2.526 1.00 87.69 211 HIS A N 1
ATOM 1635 C CA . HIS A 1 211 ? 2.584 -3.207 3.674 1.00 87.69 211 HIS A CA 1
ATOM 1636 C C . HIS A 1 211 ? 2.826 -4.656 4.139 1.00 87.69 211 HIS A C 1
ATOM 1638 O O . HIS A 1 211 ? 3.961 -5.029 4.456 1.00 87.69 211 HIS A O 1
ATOM 1644 N N . ALA A 1 212 ? 1.778 -5.486 4.088 1.00 93.56 212 ALA A N 1
ATOM 1645 C CA . ALA A 1 212 ? 1.855 -6.923 4.318 1.00 93.56 212 ALA A CA 1
ATOM 1646 C C . ALA A 1 212 ? 2.797 -7.620 3.323 1.00 93.56 212 ALA A C 1
ATOM 1648 O O . ALA A 1 212 ? 2.782 -7.338 2.115 1.00 93.56 212 ALA A O 1
ATOM 1649 N N . SER A 1 213 ? 3.612 -8.534 3.853 1.00 94.56 213 SER A N 1
ATOM 1650 C CA . SER A 1 213 ? 4.355 -9.527 3.074 1.00 94.56 213 SER A CA 1
ATOM 1651 C C . SER A 1 213 ? 3.395 -10.552 2.464 1.00 94.56 213 SER A C 1
ATOM 1653 O O . SER A 1 213 ? 2.199 -10.546 2.759 1.00 94.56 213 SER A O 1
ATOM 1655 N N . ARG A 1 214 ? 3.892 -11.478 1.639 1.00 93.31 214 ARG A N 1
ATOM 1656 C CA . ARG A 1 214 ? 3.075 -12.620 1.180 1.00 93.31 214 ARG A CA 1
ATOM 1657 C C . ARG A 1 214 ? 2.480 -13.420 2.324 1.00 93.31 214 ARG A C 1
ATOM 1659 O O . ARG A 1 214 ? 1.300 -13.748 2.287 1.00 93.31 214 ARG A O 1
ATOM 1666 N N . ARG A 1 215 ? 3.289 -13.698 3.347 1.00 95.19 215 ARG A N 1
ATOM 1667 C CA . ARG A 1 215 ? 2.824 -14.389 4.552 1.00 95.19 215 ARG A CA 1
ATOM 1668 C C . ARG A 1 215 ? 1.777 -13.565 5.298 1.00 95.19 215 ARG A C 1
ATOM 1670 O O . ARG A 1 215 ? 0.787 -14.123 5.752 1.00 95.19 215 ARG A O 1
ATOM 1677 N N . GLY A 1 216 ? 1.974 -12.248 5.374 1.00 95.62 216 GLY A N 1
ATOM 1678 C CA . GLY A 1 216 ? 0.995 -11.313 5.930 1.00 95.62 216 GLY A CA 1
ATOM 1679 C C . GLY A 1 216 ? -0.335 -11.332 5.177 1.00 95.62 216 GLY A C 1
ATOM 1680 O O . GLY A 1 216 ? -1.383 -11.376 5.807 1.00 95.62 216 GLY A O 1
ATOM 1681 N N . HIS A 1 217 ? -0.311 -11.370 3.842 1.00 94.75 217 HIS A N 1
ATOM 1682 C CA . HIS A 1 217 ? -1.526 -11.507 3.029 1.00 94.75 217 HIS A CA 1
ATOM 1683 C C . HIS A 1 217 ? -2.220 -12.844 3.254 1.00 94.75 217 HIS A C 1
ATOM 1685 O O . HIS A 1 217 ? -3.414 -12.852 3.518 1.00 94.75 217 HIS A O 1
ATOM 1691 N N . ALA A 1 218 ? -1.476 -13.952 3.259 1.00 95.94 218 ALA A N 1
ATOM 1692 C CA . ALA A 1 218 ? -2.040 -15.265 3.566 1.00 95.94 218 ALA A CA 1
ATOM 1693 C C . ALA A 1 218 ? -2.670 -15.311 4.971 1.00 95.94 218 ALA A C 1
ATOM 1695 O O . ALA A 1 218 ? -3.714 -15.928 5.159 1.00 95.94 218 ALA A O 1
ATOM 1696 N N . TYR A 1 219 ? -2.068 -14.627 5.948 1.00 95.81 219 TYR A N 1
ATOM 1697 C CA . TYR A 1 219 ? -2.627 -14.478 7.291 1.00 95.81 219 TYR A CA 1
ATOM 1698 C C . TYR A 1 219 ? -3.912 -13.633 7.303 1.00 95.81 219 TYR A C 1
ATOM 1700 O O . TYR A 1 219 ? -4.907 -14.044 7.896 1.00 95.81 219 TYR A O 1
ATOM 1708 N N . LEU A 1 220 ? -3.929 -12.493 6.603 1.00 95.38 220 LEU A N 1
ATOM 1709 C CA . LEU A 1 220 ? -5.134 -11.672 6.440 1.00 95.38 220 LEU A CA 1
ATOM 1710 C C . LEU A 1 220 ? -6.254 -12.454 5.737 1.00 95.38 220 LEU A C 1
ATOM 1712 O O . LEU A 1 220 ? -7.398 -12.392 6.173 1.00 95.38 220 LEU A O 1
ATOM 1716 N N . ASP A 1 221 ? -5.942 -13.221 4.695 1.00 95.38 221 ASP A N 1
ATOM 1717 C CA . ASP A 1 221 ? -6.919 -14.039 3.972 1.00 95.38 221 ASP A CA 1
ATOM 1718 C C . ASP A 1 221 ? -7.447 -15.191 4.834 1.00 95.38 221 ASP A C 1
ATOM 1720 O O . ASP A 1 221 ? -8.654 -15.435 4.856 1.00 95.38 221 ASP A O 1
ATOM 1724 N N . ALA A 1 222 ? -6.587 -15.836 5.627 1.00 95.38 222 ALA A N 1
ATOM 1725 C CA . ALA A 1 222 ? -7.013 -16.825 6.614 1.00 95.38 222 ALA A CA 1
ATOM 1726 C C . ALA A 1 222 ? -7.962 -16.212 7.659 1.00 95.38 222 ALA A C 1
ATOM 1728 O O . ALA A 1 222 ? -8.988 -16.810 7.978 1.00 95.38 222 ALA A O 1
ATOM 1729 N N . MET A 1 223 ? -7.680 -14.995 8.140 1.00 94.38 223 MET A N 1
ATOM 1730 C CA . MET A 1 223 ? -8.587 -14.264 9.033 1.00 94.38 223 MET A CA 1
ATOM 1731 C C . MET A 1 223 ? -9.911 -13.906 8.349 1.00 94.38 223 MET A C 1
ATOM 1733 O O . MET A 1 223 ? -10.969 -14.060 8.957 1.00 94.38 223 MET A O 1
ATOM 1737 N N . ARG A 1 224 ? -9.890 -13.479 7.080 1.00 93.94 224 ARG A N 1
ATOM 1738 C CA . ARG A 1 224 ? -11.112 -13.199 6.303 1.00 93.94 224 ARG A CA 1
ATOM 1739 C C . ARG A 1 224 ? -11.989 -14.433 6.160 1.00 93.94 224 ARG A C 1
ATOM 1741 O O . ARG A 1 224 ? -13.200 -14.321 6.322 1.00 93.94 224 ARG A O 1
ATOM 1748 N N . LEU A 1 225 ? -11.388 -15.592 5.902 1.00 94.88 225 LEU A N 1
ATOM 1749 C CA . LEU A 1 225 ? -12.099 -16.866 5.807 1.00 94.88 225 LEU A CA 1
ATOM 1750 C C . LEU A 1 225 ? -12.658 -17.303 7.166 1.00 94.88 225 LEU A C 1
ATOM 1752 O O . LEU A 1 225 ? -13.842 -17.611 7.261 1.00 94.88 225 LEU A O 1
ATOM 1756 N N . ALA A 1 226 ? -11.835 -17.278 8.218 1.00 93.50 226 ALA A N 1
ATOM 1757 C CA . ALA A 1 226 ? -12.225 -17.728 9.554 1.00 93.50 226 ALA A CA 1
ATOM 1758 C C . ALA A 1 226 ? -13.335 -16.864 10.166 1.00 93.50 226 ALA A C 1
ATOM 1760 O O . ALA A 1 226 ? -14.268 -17.378 10.780 1.00 93.50 226 ALA A O 1
ATOM 1761 N N . TYR A 1 227 ? -13.253 -15.547 9.982 1.00 90.62 227 TYR A N 1
ATOM 1762 C CA . TYR A 1 227 ? -14.192 -14.619 10.593 1.00 90.62 227 TYR A CA 1
ATOM 1763 C C . TYR A 1 227 ? -15.320 -14.174 9.655 1.00 90.62 227 TYR A C 1
ATOM 1765 O O . TYR A 1 227 ? -16.302 -13.607 10.125 1.00 90.62 227 TYR A O 1
ATOM 1773 N N . GLY A 1 228 ? -15.241 -14.451 8.350 1.00 89.06 228 GLY A N 1
ATOM 1774 C CA . GLY A 1 228 ? -16.177 -13.939 7.344 1.00 89.06 228 GLY A CA 1
ATOM 1775 C C . GLY A 1 228 ? -17.657 -14.192 7.655 1.00 89.06 228 GLY A C 1
ATOM 1776 O O . GLY A 1 228 ? -18.477 -13.308 7.418 1.00 89.06 228 GLY A O 1
ATOM 1777 N N . GLY A 1 229 ? -17.998 -15.348 8.237 1.00 87.75 229 GLY A N 1
ATOM 1778 C CA . GLY A 1 229 ? -19.365 -15.650 8.684 1.00 87.75 229 GLY A CA 1
ATOM 1779 C C . GLY A 1 229 ? -19.835 -14.723 9.809 1.00 87.75 229 GLY A C 1
ATOM 1780 O O . GLY A 1 229 ? -20.822 -14.008 9.647 1.00 87.75 229 GLY A O 1
ATOM 1781 N N . ARG A 1 230 ? -19.061 -14.657 10.901 1.00 84.75 230 ARG A N 1
ATOM 1782 C CA . ARG A 1 230 ? -19.331 -13.777 12.054 1.00 84.75 230 ARG A CA 1
ATOM 1783 C C . ARG A 1 230 ? -19.363 -12.302 11.659 1.00 84.75 230 ARG A C 1
ATOM 1785 O O . ARG A 1 230 ? -20.105 -11.524 12.242 1.00 84.75 230 ARG A O 1
ATOM 1792 N N . LEU A 1 231 ? -18.559 -11.912 10.670 1.00 81.81 231 LEU A N 1
ATOM 1793 C CA . LEU A 1 231 ? -18.501 -10.535 10.187 1.00 81.81 231 LEU A CA 1
ATOM 1794 C C . LEU A 1 231 ? -19.735 -10.150 9.379 1.00 81.81 231 LEU A C 1
ATOM 1796 O O . LEU A 1 231 ? -20.226 -9.042 9.550 1.00 81.81 231 LEU A O 1
ATOM 1800 N N . LYS A 1 232 ? -20.255 -11.039 8.527 1.00 84.31 232 LYS A N 1
ATOM 1801 C CA . LYS A 1 232 ? -21.511 -10.778 7.806 1.00 84.31 232 LYS A CA 1
ATOM 1802 C C . LYS A 1 232 ? -22.679 -10.603 8.770 1.00 84.31 232 LYS A C 1
ATOM 1804 O O . LYS A 1 232 ? -23.469 -9.681 8.602 1.00 84.31 232 LYS A O 1
ATOM 1809 N N . GLU A 1 233 ? -22.743 -11.453 9.790 1.00 84.81 233 GLU A N 1
ATOM 1810 C CA . GLU A 1 233 ? -23.735 -11.340 10.856 1.00 84.81 233 GLU A CA 1
ATOM 1811 C C . GLU A 1 233 ? -23.567 -10.026 11.626 1.00 84.81 233 GLU A C 1
ATOM 1813 O O . GLU A 1 233 ? -24.527 -9.272 11.756 1.00 84.81 233 GLU A O 1
ATOM 1818 N N . ALA A 1 234 ? -22.340 -9.686 12.037 1.00 79.88 234 ALA A N 1
ATOM 1819 C CA . ALA A 1 234 ? -22.041 -8.427 12.715 1.00 79.88 234 ALA A CA 1
ATOM 1820 C C . ALA A 1 234 ? -22.478 -7.206 11.895 1.00 79.88 234 ALA A C 1
ATOM 1822 O O . ALA A 1 234 ? -23.123 -6.316 12.437 1.00 79.88 234 ALA A O 1
ATOM 1823 N N . VAL A 1 235 ? -22.173 -7.178 10.591 1.00 79.19 235 VAL A N 1
ATOM 1824 C CA . VAL A 1 235 ? -22.551 -6.078 9.687 1.00 79.19 235 VAL A CA 1
ATOM 1825 C C . VAL A 1 235 ? -24.066 -5.907 9.607 1.00 79.19 235 VAL A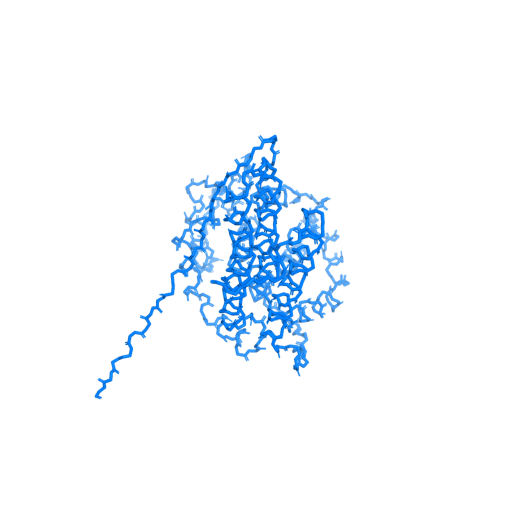 C 1
ATOM 1827 O O . VAL A 1 235 ? -24.530 -4.773 9.599 1.00 79.19 235 VAL A O 1
ATOM 1830 N N . GLY A 1 236 ? -24.837 -6.998 9.627 1.00 80.12 236 GLY A N 1
ATOM 1831 C CA . GLY A 1 236 ? -26.302 -6.930 9.673 1.00 80.12 236 GLY A CA 1
ATOM 1832 C C . GLY A 1 236 ? -26.856 -6.234 10.924 1.00 80.12 236 GLY A C 1
ATOM 1833 O O . GLY A 1 236 ? -27.957 -5.695 10.882 1.00 80.12 236 GLY A O 1
ATOM 1834 N N . HIS A 1 237 ? -26.082 -6.196 12.012 1.00 76.38 237 HIS A N 1
ATOM 1835 C CA . HIS A 1 237 ? -26.461 -5.542 13.267 1.00 76.38 237 HIS A CA 1
ATOM 1836 C C . HIS A 1 237 ? -25.886 -4.120 13.409 1.00 76.38 237 HIS A C 1
ATOM 1838 O O . HIS A 1 237 ? -26.296 -3.386 14.314 1.00 76.38 237 HIS A O 1
ATOM 1844 N N . ILE A 1 238 ? -24.971 -3.697 12.524 1.00 69.62 238 ILE A N 1
ATOM 1845 C CA . ILE A 1 238 ? -24.442 -2.324 12.495 1.00 69.62 238 ILE A CA 1
ATOM 1846 C C . ILE A 1 238 ? -25.590 -1.381 12.106 1.00 69.62 238 ILE A C 1
ATOM 1848 O O . ILE A 1 238 ? -26.022 -1.356 10.958 1.00 69.62 238 ILE A O 1
ATOM 1852 N N . GLY A 1 239 ? -26.095 -0.620 13.082 1.00 62.16 239 GLY A N 1
ATOM 1853 C CA . GLY A 1 239 ? -27.205 0.328 12.913 1.00 62.16 239 GLY A CA 1
ATOM 1854 C C . GLY A 1 239 ? -28.435 0.037 13.778 1.00 62.16 239 GLY A C 1
ATOM 1855 O O . GLY A 1 239 ? -29.317 0.887 13.874 1.00 62.16 239 GLY A O 1
ATOM 1856 N N . SER A 1 240 ? -28.495 -1.113 14.460 1.00 68.50 240 SER A N 1
ATOM 1857 C CA . SER A 1 240 ? -29.564 -1.374 15.432 1.00 68.50 240 SER A CA 1
ATOM 1858 C C . SER A 1 240 ? -29.279 -0.633 16.752 1.00 68.50 240 SER A C 1
ATOM 1860 O O . SER A 1 240 ? -28.232 -0.872 17.349 1.00 68.50 240 SER A O 1
ATOM 1862 N N . PRO A 1 241 ? -30.175 0.234 17.267 1.00 57.19 241 PRO A N 1
ATOM 1863 C CA . PRO A 1 241 ? -29.938 1.052 18.470 1.00 57.19 241 PRO A CA 1
ATOM 1864 C C . PRO A 1 241 ? -29.929 0.272 19.809 1.00 57.19 241 PRO A C 1
ATOM 1866 O O . PRO A 1 241 ? -30.143 0.848 20.875 1.00 57.19 241 PRO A O 1
ATOM 1869 N N . GLY A 1 242 ? -29.672 -1.038 19.788 1.00 61.03 242 GLY A N 1
ATOM 1870 C CA . GLY A 1 242 ? -29.704 -1.908 20.964 1.00 61.03 242 GLY A CA 1
ATOM 1871 C C . GLY A 1 242 ? -28.372 -2.000 21.731 1.00 61.03 242 GLY A C 1
ATOM 1872 O O . GLY A 1 242 ? -27.304 -1.737 21.175 1.00 61.03 242 GLY A O 1
ATOM 1873 N N . PRO A 1 243 ? -28.396 -2.430 23.008 1.00 56.12 243 PRO A N 1
ATOM 1874 C CA . PRO A 1 243 ? -27.190 -2.695 23.804 1.00 56.12 243 PRO A CA 1
ATOM 1875 C C . PRO A 1 243 ? -26.261 -3.744 23.166 1.00 56.12 243 PRO A C 1
ATOM 1877 O O . PRO A 1 243 ? -25.045 -3.674 23.351 1.00 56.12 243 PRO A O 1
ATOM 1880 N N . GLU A 1 244 ? -26.799 -4.649 22.343 1.00 56.19 244 GLU A N 1
ATOM 1881 C CA . GLU A 1 244 ? -26.023 -5.619 21.561 1.00 56.19 244 GLU A CA 1
ATOM 1882 C C . GLU A 1 244 ? -25.071 -4.939 20.563 1.00 56.19 244 GLU A C 1
ATOM 1884 O O . GLU A 1 244 ? -23.920 -5.355 20.437 1.00 56.19 244 GLU A O 1
ATOM 1889 N N . ALA A 1 245 ? -25.461 -3.811 19.957 1.00 54.75 245 ALA A N 1
ATOM 1890 C CA . ALA A 1 245 ? -24.594 -3.058 19.047 1.00 54.75 245 ALA A CA 1
ATOM 1891 C C . ALA A 1 245 ? -23.337 -2.493 19.741 1.00 54.75 245 ALA A C 1
ATOM 1893 O O . ALA A 1 245 ? -22.310 -2.281 19.096 1.00 54.75 245 ALA A O 1
ATOM 1894 N N . ARG A 1 246 ? -23.366 -2.301 21.071 1.00 54.56 246 ARG A N 1
ATOM 1895 C CA . ARG A 1 246 ? -22.191 -1.854 21.841 1.00 54.56 246 ARG A CA 1
ATOM 1896 C C . ARG A 1 246 ? -21.205 -2.987 22.124 1.00 54.56 246 ARG A C 1
ATOM 1898 O O . ARG A 1 246 ? -20.002 -2.734 22.116 1.00 54.56 246 ARG A O 1
ATOM 1905 N N . ALA A 1 247 ? -21.679 -4.220 22.320 1.00 51.34 247 ALA A N 1
ATOM 1906 C CA . ALA A 1 247 ? -20.807 -5.393 22.464 1.00 51.34 247 ALA A CA 1
ATOM 1907 C C . ALA A 1 247 ? -20.027 -5.684 21.166 1.00 51.34 247 ALA A C 1
ATOM 1909 O O . ALA A 1 247 ? -18.892 -6.157 21.203 1.00 51.34 247 ALA A O 1
ATOM 1910 N N . PHE A 1 248 ? -20.591 -5.303 20.016 1.00 57.75 248 PHE A N 1
ATOM 1911 C CA . PHE A 1 248 ? -19.956 -5.420 18.702 1.00 57.75 248 PHE A CA 1
ATOM 1912 C C . PHE A 1 248 ? -18.915 -4.332 18.380 1.00 57.75 248 PHE A C 1
ATOM 1914 O O . PHE A 1 248 ? -18.308 -4.388 17.309 1.00 57.75 248 PHE A O 1
ATOM 1921 N N . ARG A 1 249 ? -18.621 -3.383 19.286 1.00 65.06 249 ARG A N 1
ATOM 1922 C CA . ARG A 1 249 ? -17.619 -2.320 19.044 1.00 65.06 249 ARG A CA 1
ATOM 1923 C C . ARG A 1 249 ? -16.251 -2.870 18.632 1.00 65.06 249 ARG A C 1
ATOM 1925 O O . ARG A 1 249 ? -15.680 -2.412 17.648 1.00 65.06 249 ARG A O 1
ATOM 1932 N N . GLY A 1 250 ? -15.765 -3.914 19.308 1.00 74.12 250 GLY A N 1
ATOM 1933 C CA . GLY A 1 250 ? -14.499 -4.562 18.939 1.00 74.12 250 GLY A CA 1
ATOM 1934 C C . GLY A 1 250 ? -14.549 -5.253 17.570 1.00 74.12 250 GLY A C 1
ATOM 1935 O O . GLY A 1 250 ? -13.584 -5.206 16.808 1.00 74.12 250 GLY A O 1
ATOM 1936 N N . ALA A 1 251 ? -15.696 -5.838 17.215 1.00 78.06 251 ALA A N 1
ATOM 1937 C CA . ALA A 1 251 ? -15.888 -6.508 15.932 1.00 78.06 251 ALA A CA 1
ATOM 1938 C C . ALA A 1 251 ? -15.943 -5.515 14.761 1.00 78.06 251 ALA A C 1
ATOM 1940 O O . ALA A 1 251 ? -15.397 -5.811 13.701 1.00 78.06 251 ALA A O 1
ATOM 1941 N N . ALA A 1 252 ? -16.541 -4.333 14.952 1.00 80.69 252 ALA A N 1
ATOM 1942 C CA . ALA A 1 252 ? -16.566 -3.266 13.949 1.00 80.69 252 ALA A CA 1
ATOM 1943 C C . ALA A 1 252 ? -15.160 -2.703 13.667 1.00 80.69 252 ALA A C 1
ATOM 1945 O O . ALA A 1 252 ? -14.788 -2.499 12.510 1.00 80.69 252 ALA A O 1
ATOM 1946 N N . LEU A 1 253 ? -14.336 -2.526 14.705 1.00 85.62 253 LEU A N 1
ATOM 1947 C CA . LEU A 1 253 ? -12.938 -2.113 14.536 1.00 85.62 253 LEU A CA 1
ATOM 1948 C C . LEU A 1 253 ? -12.112 -3.181 13.829 1.00 85.62 253 LEU A C 1
ATOM 1950 O O . LEU A 1 253 ? -11.341 -2.868 12.924 1.00 85.62 253 LEU A O 1
ATOM 1954 N N . PHE A 1 254 ? -12.311 -4.450 14.185 1.00 87.31 254 PHE A N 1
ATOM 1955 C CA . PHE A 1 254 ? -11.667 -5.561 13.494 1.00 87.31 254 PHE A CA 1
ATOM 1956 C C . PHE A 1 254 ? -12.105 -5.659 12.022 1.00 87.31 254 PHE A C 1
ATOM 1958 O O . PHE A 1 254 ? -11.264 -5.837 11.142 1.00 87.31 254 PHE A O 1
ATOM 1965 N N . LEU A 1 255 ? -13.397 -5.471 11.734 1.00 86.56 255 LEU A N 1
ATOM 1966 C CA . LEU A 1 255 ? -13.965 -5.378 10.383 1.00 86.56 255 LEU A CA 1
ATOM 1967 C C . LEU A 1 255 ? -13.239 -4.338 9.536 1.00 86.56 255 LEU A C 1
ATOM 1969 O O . LEU A 1 255 ? -12.780 -4.642 8.432 1.00 86.56 255 LEU A O 1
ATOM 1973 N N . ILE A 1 256 ? -13.104 -3.130 10.076 1.00 86.75 256 ILE A N 1
ATOM 1974 C CA . ILE A 1 256 ? -12.450 -2.017 9.392 1.00 86.75 256 ILE A CA 1
ATOM 1975 C C . ILE A 1 256 ? -10.948 -2.251 9.283 1.00 86.75 256 ILE A C 1
ATOM 1977 O O . ILE A 1 256 ? -10.362 -1.946 8.248 1.00 86.75 256 ILE A O 1
ATOM 1981 N N . GLY A 1 257 ? -10.319 -2.858 10.285 1.00 88.12 257 GLY A N 1
ATOM 1982 C CA . GLY A 1 257 ? -8.921 -3.269 10.209 1.00 88.12 257 GLY A CA 1
ATOM 1983 C C . GLY A 1 257 ? -8.660 -4.332 9.135 1.00 88.12 257 GLY A C 1
ATOM 1984 O O . GLY A 1 257 ? -7.597 -4.326 8.522 1.00 88.12 257 GLY A O 1
ATOM 1985 N N . LEU A 1 258 ? -9.611 -5.239 8.880 1.00 90.12 258 LEU A N 1
ATOM 1986 C CA . LEU A 1 258 ? -9.433 -6.386 7.978 1.00 90.12 258 LEU A CA 1
ATOM 1987 C C . LEU A 1 258 ? -9.838 -6.100 6.522 1.00 90.12 258 LEU A C 1
ATOM 1989 O O . LEU A 1 258 ? -9.161 -6.527 5.572 1.00 90.12 258 LEU A O 1
ATOM 1993 N N . TYR A 1 259 ? -10.959 -5.402 6.344 1.00 87.81 259 TYR A N 1
ATOM 1994 C CA . TYR A 1 259 ? -11.574 -5.109 5.047 1.00 87.81 259 TYR A CA 1
ATOM 1995 C C . TYR A 1 259 ? -11.488 -3.631 4.658 1.00 87.81 259 TYR A C 1
ATOM 1997 O O . TYR A 1 259 ? -11.792 -3.272 3.519 1.00 87.81 259 TYR A O 1
ATOM 2005 N N . GLY A 1 260 ? -11.038 -2.757 5.558 1.00 88.00 260 GLY A N 1
ATOM 2006 C CA . GLY A 1 260 ? -11.161 -1.317 5.369 1.00 88.00 260 GLY A CA 1
ATOM 2007 C C . GLY A 1 260 ? -12.617 -0.878 5.471 1.00 88.00 260 GLY A C 1
ATOM 2008 O O . GLY A 1 260 ? -13.447 -1.544 6.078 1.00 88.00 260 GLY A O 1
ATOM 2009 N N . PHE A 1 261 ? -12.946 0.230 4.818 1.00 86.88 261 PHE A N 1
ATOM 2010 C CA . PHE A 1 261 ? -14.314 0.751 4.799 1.00 86.88 261 PHE A CA 1
ATOM 2011 C C . PHE A 1 261 ? -15.216 0.121 3.730 1.00 86.88 261 PHE A C 1
ATOM 2013 O O . PHE A 1 261 ? -16.368 0.517 3.590 1.00 86.88 261 PHE A O 1
ATOM 2020 N N . ALA A 1 262 ? -14.722 -0.860 2.965 1.00 86.44 262 ALA A N 1
ATOM 2021 C CA . ALA A 1 262 ? -15.521 -1.517 1.931 1.00 86.44 262 ALA A CA 1
ATOM 2022 C C . ALA A 1 262 ? -16.844 -2.119 2.459 1.00 86.44 262 ALA A C 1
ATOM 2024 O O . ALA A 1 262 ? -17.853 -1.933 1.783 1.00 86.44 262 ALA A O 1
ATOM 2025 N N . PRO A 1 263 ? -16.896 -2.758 3.650 1.00 85.50 263 PRO A N 1
ATOM 2026 C CA . PRO A 1 263 ? -18.143 -3.306 4.191 1.00 85.50 263 PRO A CA 1
ATOM 2027 C C . PRO A 1 263 ? -19.160 -2.254 4.650 1.00 85.50 263 PRO A C 1
ATOM 2029 O O . PRO A 1 263 ? -20.319 -2.599 4.837 1.00 85.50 263 PRO A O 1
ATOM 2032 N N . LEU A 1 264 ? -18.751 -0.993 4.841 1.00 84.06 264 LEU A N 1
ATOM 2033 C CA . LEU A 1 264 ? -19.668 0.086 5.232 1.00 84.06 264 LEU A CA 1
ATOM 2034 C C . LEU A 1 264 ? -20.419 0.680 4.032 1.00 84.06 264 LEU A C 1
ATOM 2036 O O . LEU A 1 264 ? -21.316 1.503 4.199 1.00 84.06 264 LEU A O 1
ATOM 2040 N N . LYS A 1 265 ? -20.071 0.287 2.799 1.00 85.81 265 LYS A N 1
ATOM 2041 C CA . LYS A 1 265 ? -20.810 0.728 1.614 1.00 85.81 265 LYS A CA 1
ATOM 2042 C C . LYS A 1 265 ? -22.230 0.164 1.667 1.00 85.81 265 LYS A C 1
ATOM 2044 O O . LYS A 1 265 ? -22.414 -1.047 1.617 1.00 85.81 265 LYS A O 1
ATOM 2049 N N . GLY A 1 266 ? -23.216 1.057 1.743 1.00 83.12 266 GLY A N 1
ATOM 2050 C CA . GLY A 1 266 ? -24.633 0.702 1.854 1.00 83.12 266 GLY A CA 1
ATOM 2051 C C . GLY A 1 266 ? -25.176 0.650 3.286 1.00 83.12 266 GLY A C 1
ATOM 2052 O O . GLY A 1 266 ? -26.345 0.321 3.455 1.00 83.12 266 GLY A O 1
ATOM 2053 N N . THR A 1 267 ? -24.374 0.985 4.304 1.00 85.75 267 THR A N 1
ATOM 2054 C CA . THR A 1 267 ? -24.863 1.182 5.680 1.00 85.75 267 THR A CA 1
ATOM 2055 C C . THR A 1 267 ? -25.081 2.670 5.978 1.00 85.75 267 THR A C 1
ATOM 2057 O O . THR A 1 267 ? -24.731 3.536 5.173 1.00 85.75 267 THR A O 1
ATOM 2060 N N . THR A 1 268 ? -25.624 2.995 7.155 1.00 82.62 268 THR A N 1
ATOM 2061 C CA . THR A 1 268 ? -25.735 4.386 7.645 1.00 82.62 268 THR A CA 1
ATOM 2062 C C . THR A 1 268 ? -24.376 5.084 7.770 1.00 82.62 268 THR A C 1
ATOM 2064 O O . THR A 1 268 ? -24.306 6.307 7.754 1.00 82.62 268 THR A O 1
ATOM 2067 N N . GLU A 1 269 ? -23.292 4.309 7.833 1.00 85.62 269 GLU A N 1
ATOM 2068 C CA . GLU A 1 269 ? -21.907 4.777 7.937 1.00 85.62 269 GLU A CA 1
ATOM 2069 C C . GLU A 1 269 ? -21.222 4.911 6.561 1.00 85.62 269 GLU A C 1
ATOM 2071 O O . GLU A 1 269 ? -20.006 5.102 6.480 1.00 85.62 269 GLU A O 1
ATOM 2076 N N . ALA A 1 270 ? -21.966 4.814 5.451 1.00 86.75 270 ALA A N 1
ATOM 2077 C CA . ALA A 1 270 ? -21.406 4.918 4.100 1.00 86.75 270 ALA A CA 1
ATOM 2078 C C . ALA A 1 270 ? -20.661 6.245 3.859 1.00 86.75 270 ALA A C 1
ATOM 2080 O O . ALA A 1 270 ? -19.692 6.267 3.099 1.00 86.75 270 ALA A O 1
ATOM 2081 N N . MET A 1 271 ? -21.051 7.316 4.560 1.00 87.38 271 MET A N 1
ATOM 2082 C CA . MET A 1 271 ? -20.377 8.616 4.508 1.00 87.38 271 MET A CA 1
ATOM 2083 C C . MET A 1 271 ? -18.897 8.513 4.912 1.00 87.38 271 MET A C 1
ATOM 2085 O O . MET A 1 271 ? -18.038 9.099 4.257 1.00 87.38 271 MET A O 1
ATOM 2089 N N . PHE A 1 272 ? -18.566 7.692 5.919 1.00 86.94 272 PHE A N 1
ATOM 2090 C CA . PHE A 1 272 ? -17.175 7.419 6.292 1.00 86.94 272 PHE A CA 1
ATOM 2091 C C . PHE A 1 272 ? -16.424 6.712 5.166 1.00 86.94 272 PHE A C 1
ATOM 2093 O O . PHE A 1 272 ? -15.297 7.084 4.832 1.00 86.94 272 PHE A O 1
ATOM 2100 N N . ALA A 1 273 ? -17.039 5.701 4.551 1.00 88.31 273 ALA A N 1
ATOM 2101 C CA . ALA A 1 273 ? -16.413 4.992 3.443 1.00 88.31 273 ALA A CA 1
ATOM 2102 C C . ALA A 1 273 ? -16.123 5.922 2.261 1.00 88.31 273 ALA A C 1
ATOM 2104 O O . ALA A 1 273 ? -15.053 5.822 1.659 1.00 88.31 273 ALA A O 1
ATOM 2105 N N . GLU A 1 274 ? -17.046 6.831 1.956 1.00 88.75 274 GLU A N 1
ATOM 2106 C CA . GLU A 1 274 ? -16.911 7.790 0.869 1.00 88.75 274 GLU A CA 1
ATOM 2107 C C . GLU A 1 274 ? -15.809 8.819 1.150 1.00 88.75 274 GLU A C 1
ATOM 2109 O O . GLU A 1 274 ? -14.848 8.881 0.377 1.00 88.75 274 GLU A O 1
ATOM 2114 N N . ALA A 1 275 ? -15.858 9.503 2.296 1.00 87.88 275 ALA A N 1
ATOM 2115 C CA . ALA A 1 275 ? -14.876 10.517 2.685 1.00 87.88 275 ALA A CA 1
ATOM 2116 C C . ALA A 1 275 ? -13.437 9.980 2.710 1.00 87.88 275 ALA A C 1
ATOM 2118 O O . ALA A 1 275 ? -12.494 10.596 2.206 1.00 87.88 275 ALA A O 1
ATOM 2119 N N . PHE A 1 276 ? -13.250 8.769 3.241 1.00 84.94 276 PHE A N 1
ATOM 2120 C CA . PHE A 1 276 ? -11.932 8.138 3.288 1.00 84.94 276 PHE A CA 1
ATOM 2121 C C . PHE A 1 276 ? -11.497 7.499 1.963 1.00 84.94 276 PHE A C 1
ATOM 2123 O O . PHE A 1 276 ? -10.300 7.218 1.801 1.00 84.94 276 PHE A O 1
ATOM 2130 N N . SER A 1 277 ? -12.428 7.262 1.030 1.00 81.50 277 SER A N 1
ATOM 2131 C CA . SER A 1 277 ? -12.119 6.783 -0.322 1.00 81.50 277 SER A CA 1
ATOM 2132 C C . SER A 1 277 ? -11.665 7.915 -1.244 1.00 81.50 277 SER A C 1
ATOM 2134 O O . SER A 1 277 ? -10.605 7.760 -1.859 1.00 81.50 277 SER A O 1
ATOM 2136 N N . ARG A 1 278 ? -12.363 9.063 -1.236 1.00 76.12 278 ARG A N 1
ATOM 2137 C CA . ARG A 1 278 ? -12.000 10.296 -1.964 1.00 76.12 278 ARG A CA 1
ATOM 2138 C C . ARG A 1 278 ? -10.652 10.839 -1.516 1.00 76.12 278 ARG A C 1
ATOM 2140 O O . ARG A 1 278 ? -9.789 11.144 -2.319 1.00 76.12 278 ARG A O 1
ATOM 2147 N N . GLY A 1 279 ? -10.366 10.784 -0.216 1.00 60.47 279 GLY A N 1
ATOM 2148 C CA . GLY A 1 279 ? -9.038 11.130 0.292 1.00 60.47 279 GLY A CA 1
ATOM 2149 C C . GLY A 1 279 ? -7.894 10.199 -0.142 1.00 60.47 279 GLY A C 1
ATOM 2150 O O . GLY A 1 279 ? -6.738 10.467 0.178 1.00 60.47 279 GLY A O 1
ATOM 2151 N N . SER A 1 280 ? -8.183 9.074 -0.807 1.00 54.34 280 SER A N 1
ATOM 2152 C CA . SER A 1 280 ? -7.179 8.072 -1.200 1.00 54.34 280 SER A CA 1
ATOM 2153 C C . SER A 1 280 ? -7.059 7.819 -2.700 1.00 54.34 280 SER A C 1
ATOM 2155 O O . SER A 1 280 ? -6.081 7.197 -3.126 1.00 54.34 280 SER A O 1
ATOM 2157 N N . GLY A 1 281 ? -8.022 8.296 -3.485 1.00 44.69 281 GLY A N 1
ATOM 2158 C CA . GLY A 1 281 ? -7.899 8.467 -4.922 1.00 44.69 281 GLY A CA 1
ATOM 2159 C C . GLY A 1 281 ? -7.860 9.959 -5.183 1.00 44.69 281 GLY A C 1
ATOM 2160 O O . GLY A 1 281 ? -8.809 10.640 -4.850 1.00 44.69 281 GLY A O 1
ATOM 2161 N N . SER A 1 282 ? -6.765 10.469 -5.738 1.00 37.72 282 SER A N 1
ATOM 2162 C CA . SER A 1 282 ? -6.751 11.790 -6.363 1.00 37.72 282 SER A CA 1
ATOM 2163 C C . SER A 1 282 ? -7.978 11.898 -7.278 1.00 37.72 282 SER A C 1
ATOM 2165 O O . SER A 1 282 ? -7.995 11.241 -8.324 1.00 37.72 282 SER A O 1
ATOM 2167 N N . ASP A 1 283 ? -9.016 12.616 -6.846 1.00 34.62 283 ASP A N 1
ATOM 2168 C CA . ASP A 1 283 ? -10.244 12.783 -7.615 1.00 34.62 283 ASP A CA 1
ATOM 2169 C C . ASP A 1 283 ? -9.880 13.386 -8.974 1.00 34.62 283 ASP A C 1
ATOM 2171 O O . ASP A 1 283 ? -9.213 14.418 -9.069 1.00 34.62 283 ASP A O 1
ATOM 2175 N N . GLY A 1 284 ? -10.236 12.658 -10.029 1.00 37.81 284 GLY A N 1
ATOM 2176 C CA . GLY A 1 284 ? -9.962 13.036 -11.401 1.00 37.81 284 GLY A CA 1
ATOM 2177 C C . GLY A 1 284 ? -11.004 14.010 -11.929 1.00 37.81 284 GLY A C 1
ATOM 2178 O O . GLY A 1 284 ? -12.202 13.766 -11.810 1.00 37.81 284 GLY A O 1
ATOM 2179 N N . ALA A 1 285 ? -10.521 15.047 -12.603 1.00 34.50 285 ALA A N 1
ATOM 2180 C CA . ALA A 1 285 ? -11.179 15.640 -13.756 1.00 34.50 285 ALA A CA 1
ATOM 2181 C C . ALA A 1 285 ? -10.089 16.142 -14.719 1.00 34.50 285 ALA A C 1
ATOM 2183 O O . ALA A 1 285 ? -9.223 16.918 -14.330 1.00 34.50 285 ALA A O 1
ATOM 2184 N N . ASP A 1 286 ? -10.151 15.632 -15.948 1.00 31.75 286 ASP A N 1
ATOM 2185 C CA . ASP A 1 286 ? -9.613 16.195 -17.189 1.00 31.75 286 ASP A CA 1
ATOM 2186 C C . ASP A 1 286 ? -8.085 16.319 -17.402 1.00 31.75 286 ASP A C 1
ATOM 2188 O O . ASP A 1 286 ? -7.356 17.067 -16.764 1.00 31.75 286 ASP A O 1
ATOM 2192 N N . CYS A 1 287 ? -7.626 15.550 -18.401 1.00 33.00 287 CYS A N 1
ATOM 2193 C CA . CYS A 1 287 ? -6.477 15.769 -19.289 1.00 33.00 287 CYS A CA 1
ATOM 2194 C C . CYS A 1 287 ? -5.318 16.668 -18.806 1.00 33.00 287 CYS A C 1
ATOM 2196 O O . CYS A 1 287 ? -5.352 17.886 -18.945 1.00 33.00 287 CYS A O 1
ATOM 2198 N N . GLY A 1 288 ? -4.191 16.054 -18.430 1.00 28.91 288 GLY A N 1
ATOM 2199 C CA . GLY A 1 288 ? -2.920 16.774 -18.360 1.00 28.91 288 GLY A CA 1
ATOM 2200 C C . GLY A 1 288 ? -1.837 16.043 -17.581 1.00 28.91 288 GLY A C 1
ATOM 2201 O O . GLY A 1 288 ? -1.922 15.853 -16.377 1.00 28.91 288 GLY A O 1
ATOM 2202 N N . THR A 1 289 ? -0.789 15.639 -18.285 1.00 41.28 289 THR A N 1
ATOM 2203 C CA . THR A 1 289 ? 0.548 15.336 -17.764 1.00 41.28 289 THR A CA 1
ATOM 2204 C C . THR A 1 289 ? 0.977 16.218 -16.578 1.00 41.28 289 THR A C 1
ATOM 2206 O O . THR A 1 289 ? 0.841 17.433 -16.660 1.00 41.28 289 THR A O 1
ATOM 2209 N N . SER A 1 290 ? 1.651 15.599 -15.591 1.00 31.36 290 SER A N 1
ATOM 2210 C CA . SER A 1 290 ? 2.718 16.143 -14.710 1.00 31.36 290 SER A CA 1
ATOM 2211 C C . SER A 1 290 ? 2.448 16.213 -13.187 1.00 31.36 290 SER A C 1
ATOM 2213 O O . SER A 1 290 ? 1.472 16.797 -12.746 1.00 31.36 290 SER A O 1
ATOM 2215 N N . CYS A 1 291 ? 3.411 15.653 -12.422 1.00 35.62 291 CYS A N 1
ATOM 2216 C CA . CYS A 1 291 ? 3.860 16.010 -11.053 1.00 35.62 291 CYS A CA 1
ATOM 2217 C C . CYS A 1 291 ? 2.835 15.903 -9.894 1.00 35.62 291 CYS A C 1
ATOM 2219 O O . CYS A 1 291 ? 1.712 16.344 -9.999 1.00 35.62 291 CYS A O 1
ATOM 2221 N N . GLY A 1 292 ? 3.107 15.397 -8.690 1.00 34.38 292 GLY A N 1
ATOM 2222 C CA . GLY A 1 292 ? 4.311 15.022 -7.960 1.00 34.38 292 GLY A CA 1
ATOM 2223 C C . GLY A 1 292 ? 3.894 14.702 -6.509 1.00 34.38 292 GLY A C 1
ATOM 2224 O O . GLY A 1 292 ? 2.823 15.097 -6.063 1.00 34.38 292 GLY A O 1
ATOM 2225 N N . GLY A 1 293 ? 4.710 13.952 -5.764 1.00 29.53 293 GLY A N 1
ATOM 2226 C CA . GLY A 1 293 ? 4.373 13.598 -4.378 1.00 29.53 293 GLY A CA 1
ATOM 2227 C C . GLY A 1 293 ? 5.296 12.555 -3.761 1.00 29.53 293 GLY A C 1
ATOM 2228 O O . GLY A 1 293 ? 4.863 11.493 -3.322 1.00 29.53 293 GLY A O 1
ATOM 2229 N N . SER A 1 294 ? 6.599 12.834 -3.771 1.00 39.19 294 SER A N 1
ATOM 2230 C CA . SER A 1 294 ? 7.622 12.027 -3.106 1.00 39.19 294 SER A CA 1
ATOM 2231 C C . SER A 1 294 ? 7.419 12.046 -1.586 1.00 39.19 294 SER A C 1
ATOM 2233 O O . SER A 1 294 ? 7.731 13.029 -0.919 1.00 39.19 294 SER A O 1
ATOM 2235 N N . CYS A 1 295 ? 6.941 10.937 -1.020 1.00 33.50 295 CYS A N 1
ATOM 2236 C CA . CYS A 1 295 ? 7.152 10.618 0.392 1.00 33.50 295 CYS A CA 1
ATOM 2237 C C . CYS A 1 295 ? 8.319 9.630 0.490 1.00 33.50 295 CYS A C 1
ATOM 2239 O O . CYS A 1 295 ? 8.139 8.419 0.635 1.00 33.50 295 CYS A O 1
ATOM 2241 N N . GLY A 1 296 ? 9.532 10.163 0.343 1.00 34.22 296 GLY A N 1
ATOM 2242 C CA . GLY A 1 296 ? 10.745 9.488 0.776 1.00 34.22 296 GLY A CA 1
ATOM 2243 C C . GLY A 1 296 ? 10.785 9.460 2.302 1.00 34.22 296 GLY A C 1
ATOM 2244 O O . GLY A 1 296 ? 11.028 10.486 2.929 1.00 34.22 296 GLY A O 1
ATOM 2245 N N . ASP A 1 297 ? 10.552 8.290 2.897 1.00 38.19 297 ASP A N 1
ATOM 2246 C CA . ASP A 1 297 ? 10.963 8.031 4.277 1.00 38.19 297 ASP A CA 1
ATOM 2247 C C . ASP A 1 297 ? 12.492 8.138 4.327 1.00 38.19 297 ASP A C 1
ATOM 2249 O O . ASP A 1 297 ? 13.203 7.283 3.784 1.00 38.19 297 ASP A O 1
ATOM 2253 N N . GLY A 1 298 ? 12.986 9.214 4.940 1.00 33.81 298 GLY A N 1
ATOM 2254 C CA . GLY A 1 298 ? 14.395 9.402 5.252 1.00 33.81 298 GLY A CA 1
ATOM 2255 C C . GLY A 1 298 ? 14.901 8.220 6.071 1.00 33.81 298 GLY A C 1
ATOM 2256 O O . GLY A 1 298 ? 14.421 7.953 7.172 1.00 33.81 298 GLY A O 1
ATOM 2257 N N . GLY A 1 299 ? 15.851 7.480 5.506 1.00 35.12 299 GLY A N 1
ATOM 2258 C CA . GLY A 1 299 ? 16.621 6.503 6.254 1.00 35.12 299 GLY A CA 1
ATOM 2259 C C . GLY A 1 299 ? 17.541 7.249 7.208 1.00 35.12 299 GLY A C 1
ATOM 2260 O O . GLY A 1 299 ? 18.472 7.906 6.755 1.00 35.12 299 GLY A O 1
ATOM 2261 N N . ALA A 1 300 ? 17.275 7.140 8.507 1.00 36.44 300 ALA A N 1
ATOM 2262 C CA . ALA A 1 300 ? 18.272 7.415 9.526 1.00 36.44 300 ALA A CA 1
ATOM 2263 C C . ALA A 1 300 ? 19.417 6.408 9.333 1.00 36.44 300 ALA A C 1
ATOM 2265 O O . ALA A 1 300 ? 19.249 5.201 9.519 1.00 36.44 300 ALA A O 1
ATOM 2266 N N . SER A 1 301 ? 20.542 6.912 8.841 1.00 38.53 301 SER A N 1
ATOM 2267 C CA . SER A 1 301 ? 21.837 6.249 8.844 1.00 38.53 301 SER A CA 1
ATOM 2268 C C . SER A 1 301 ? 22.338 6.203 10.281 1.00 38.53 301 SER A C 1
ATOM 2270 O O . SER A 1 301 ? 22.725 7.228 10.834 1.00 38.53 301 SER A O 1
ATOM 2272 N N . ASP A 1 302 ? 22.284 5.014 10.871 1.00 42.75 302 ASP A N 1
ATOM 2273 C CA . ASP A 1 302 ? 22.902 4.701 12.152 1.00 42.75 302 ASP A CA 1
ATOM 2274 C C . ASP A 1 302 ? 24.416 4.603 11.915 1.00 42.75 302 ASP A C 1
ATOM 2276 O O . ASP A 1 302 ? 24.906 3.686 11.246 1.00 42.75 302 ASP A O 1
ATOM 2280 N N . GLY A 1 303 ? 25.136 5.644 12.330 1.00 43.59 303 GLY A N 1
ATOM 2281 C CA . GLY A 1 303 ? 26.588 5.698 12.282 1.00 43.59 303 GLY A CA 1
ATOM 2282 C C . GLY A 1 303 ? 27.144 4.836 13.403 1.00 43.59 303 GLY A C 1
ATOM 2283 O O . GLY A 1 303 ? 27.062 5.209 14.567 1.00 43.59 303 GLY A O 1
ATOM 2284 N N . GLY A 1 304 ? 27.704 3.683 13.042 1.00 44.12 304 GLY A N 1
ATOM 2285 C CA . GLY A 1 304 ? 28.457 2.852 13.970 1.00 44.12 304 GLY A CA 1
ATOM 2286 C C . GLY A 1 304 ? 29.662 3.617 14.510 1.00 44.12 304 GLY A C 1
ATOM 2287 O O . GLY A 1 304 ? 30.575 3.955 13.757 1.00 44.12 304 GLY A O 1
ATOM 2288 N N . VAL A 1 305 ? 29.658 3.859 15.818 1.00 52.06 305 VAL A N 1
ATOM 2289 C CA . VAL A 1 305 ? 30.868 4.140 16.586 1.00 52.06 305 VAL A CA 1
ATOM 2290 C C . VAL A 1 305 ? 31.629 2.818 16.666 1.00 52.06 305 VAL A C 1
ATOM 2292 O O . VAL A 1 305 ? 31.108 1.821 17.162 1.00 52.06 305 VAL A O 1
ATOM 2295 N N . ARG A 1 306 ? 32.816 2.787 16.063 1.00 46.47 306 ARG A N 1
ATOM 2296 C CA . ARG A 1 306 ? 33.824 1.767 16.342 1.00 46.47 306 ARG A CA 1
ATOM 2297 C C . ARG A 1 306 ? 34.648 2.285 17.513 1.00 46.47 306 ARG A C 1
ATOM 2299 O O . ARG A 1 306 ? 35.139 3.411 17.422 1.00 46.47 306 ARG A O 1
ATOM 2306 N N . ASP A 1 307 ? 34.745 1.469 18.553 1.00 58.38 307 ASP A N 1
ATOM 2307 C CA . ASP A 1 307 ? 35.805 1.550 19.559 1.00 58.38 307 ASP A CA 1
ATOM 2308 C C . ASP A 1 307 ? 37.173 1.224 18.933 1.00 58.38 307 ASP A C 1
ATOM 2310 O O . ASP A 1 307 ? 37.208 0.414 17.968 1.00 58.38 307 ASP A O 1
#

Radius of gyration: 24.7 Å; chains: 1; bounding box: 66×43×73 Å

pLDDT: mean 85.94, std 17.39, range [28.91, 98.5]